Protein AF-A0A1Y1Y204-F1 (afdb_monomer_lite)

InterPro domains:
  IPR001452 SH3 domain [PF14604] (237-287)
  IPR001452 SH3 domain [PS50002] (229-291)
  IPR001452 SH3 domain [SM00326] (232-290)
  IPR013806 Kringle-like fold [SSF57440] (34-78)
  IPR036028 SH3-like domain superfamily [SSF50044] (225-297)
  IPR036943 Fibronectin type II domain superfamily [G3DSA:2.10.10.10] (26-75)

Radius of gyration: 32.67 Å; chains: 1; bounding box: 112×99×68 Å

Foldseek 3Di:
DDDDDDDDDDPPPPPPPPPPPPPPLAFAEDELVQADCWDDDPRKIARFWKCPPPVPFTKGAGPDADLSHRMHGYPLVRQFFWWFDDPNDIATADCWADPPPNMIGRHWMQDPVRFTWGAGPVVRDIGGTDGGDDDPPDDPPDPPDDDDDDDDDDDDDDDDDDDDDDDDDDDDDDDPPPVVVVVVVVVVVVVVVVVVVVVVVVVVVVVPDDDDDDDDPDDPPDPPPDDPPSQFKWFFCDFDDDPDPQADGDDGGWIWGFDDDDPVQKTWIFGPPPPRDTHMDGNVRIDGPDDDPDDDDDDD

Organism: NCBI:txid1314790

Structure (mmCIF, N/CA/C/O backbone):
data_AF-A0A1Y1Y204-F1
#
_entry.id   AF-A0A1Y1Y204-F1
#
loop_
_atom_site.group_PDB
_atom_site.id
_atom_site.type_symbol
_atom_site.label_atom_id
_atom_site.label_alt_id
_atom_site.label_comp_id
_atom_site.label_asym_id
_atom_site.label_entity_id
_atom_site.label_seq_id
_atom_site.pdbx_PDB_ins_code
_atom_site.Cartn_x
_atom_site.Cartn_y
_atom_site.Cartn_z
_atom_site.occupancy
_atom_site.B_iso_or_equiv
_atom_site.auth_seq_id
_atom_site.auth_comp_id
_atom_site.auth_asym_id
_atom_site.auth_atom_id
_atom_site.pdbx_PDB_model_num
ATOM 1 N N . MET A 1 1 ? 77.655 -40.444 -19.218 1.00 42.66 1 MET A N 1
ATOM 2 C CA . MET A 1 1 ? 76.507 -39.505 -19.225 1.00 42.66 1 MET A CA 1
ATOM 3 C C . MET A 1 1 ? 75.701 -39.801 -17.959 1.00 42.66 1 MET A C 1
ATOM 5 O O . MET A 1 1 ? 75.272 -40.932 -17.840 1.00 42.66 1 MET A O 1
ATOM 9 N N . LYS A 1 2 ? 75.697 -39.003 -16.870 1.00 38.78 2 LYS A N 1
ATOM 10 C CA . LYS A 1 2 ? 75.040 -37.677 -16.696 1.00 38.78 2 LYS A CA 1
ATOM 11 C C . LYS A 1 2 ? 73.657 -37.684 -17.385 1.00 38.78 2 LYS A C 1
ATOM 13 O O . LYS A 1 2 ? 73.656 -37.890 -18.586 1.00 38.78 2 LYS A O 1
ATOM 18 N N . LEU A 1 3 ? 72.485 -37.491 -16.768 1.00 36.44 3 LEU A N 1
ATOM 19 C CA . LEU A 1 3 ? 72.068 -36.786 -15.546 1.00 36.44 3 LEU A CA 1
ATOM 20 C C . LEU A 1 3 ? 70.634 -37.218 -15.137 1.00 36.44 3 LEU A C 1
ATOM 22 O O . LEU A 1 3 ? 69.869 -37.697 -15.965 1.00 36.44 3 LEU A O 1
ATOM 26 N N . TYR A 1 4 ? 70.315 -36.981 -13.861 1.00 41.59 4 TYR A N 1
ATOM 27 C CA . TYR A 1 4 ? 69.001 -36.794 -13.220 1.00 41.59 4 TYR A CA 1
ATOM 28 C C . TYR A 1 4 ? 67.850 -36.263 -14.107 1.00 41.59 4 TYR A C 1
ATOM 30 O O . TYR A 1 4 ? 68.083 -35.335 -14.875 1.00 41.59 4 TYR A O 1
ATOM 38 N N . LEU A 1 5 ? 66.599 -36.670 -13.820 1.00 43.38 5 LEU A N 1
ATOM 39 C CA . LEU A 1 5 ? 65.544 -35.723 -13.404 1.00 43.38 5 LEU A CA 1
ATOM 40 C C . LEU A 1 5 ? 64.385 -36.401 -12.633 1.00 43.38 5 LEU A C 1
ATOM 42 O O . LEU A 1 5 ? 63.909 -37.474 -12.988 1.00 43.38 5 LEU A O 1
ATOM 46 N N . HIS A 1 6 ? 63.983 -35.724 -11.557 1.00 38.94 6 HIS A N 1
ATOM 47 C CA . HIS A 1 6 ? 62.876 -35.968 -10.624 1.00 38.94 6 HIS A CA 1
ATOM 48 C C . HIS A 1 6 ? 61.475 -35.704 -11.220 1.00 38.94 6 HIS A C 1
ATOM 50 O O . HIS A 1 6 ? 61.363 -35.029 -12.239 1.00 38.94 6 HIS A O 1
ATOM 56 N N . SER A 1 7 ? 60.445 -36.050 -10.419 1.00 43.41 7 SER A N 1
ATOM 57 C CA . SER A 1 7 ? 59.207 -35.265 -10.150 1.00 43.41 7 SER A CA 1
ATOM 58 C C . SER A 1 7 ? 57.915 -35.951 -10.640 1.00 43.41 7 SER A C 1
ATOM 60 O O . SER A 1 7 ? 57.748 -36.145 -11.835 1.00 43.41 7 SER A O 1
ATOM 62 N N . LEU A 1 8 ? 57.104 -36.546 -9.740 1.00 41.41 8 LEU A N 1
ATOM 63 C CA . LEU A 1 8 ? 55.872 -35.981 -9.118 1.00 41.41 8 LEU A CA 1
ATOM 64 C C . LEU A 1 8 ? 54.811 -35.620 -10.186 1.00 41.41 8 LEU A C 1
ATOM 66 O O . LEU A 1 8 ? 55.127 -34.932 -11.138 1.00 41.41 8 LEU A O 1
ATOM 70 N N . SER A 1 9 ? 53.523 -35.950 -10.128 1.00 47.12 9 SER A N 1
ATOM 71 C CA . SER A 1 9 ? 52.611 -36.290 -9.040 1.00 47.12 9 SER A CA 1
ATOM 72 C C . SER A 1 9 ? 51.255 -36.649 -9.679 1.00 47.12 9 SER A C 1
ATOM 74 O O . SER A 1 9 ? 50.869 -36.041 -10.672 1.00 47.12 9 SER A O 1
ATOM 76 N N . VAL A 1 10 ? 50.549 -37.614 -9.085 1.00 50.97 10 VAL A N 1
ATOM 77 C CA . VAL A 1 10 ? 49.081 -37.741 -8.965 1.00 50.97 10 VAL A CA 1
ATOM 78 C C . VAL A 1 10 ? 48.233 -36.861 -9.905 1.00 50.97 10 VAL A C 1
ATOM 80 O O . VAL A 1 10 ? 47.930 -35.717 -9.580 1.00 50.97 10 VAL A O 1
ATOM 83 N N . THR A 1 11 ? 47.721 -37.419 -11.004 1.00 51.56 11 THR A N 1
ATOM 84 C CA . THR A 1 11 ? 46.526 -36.875 -11.675 1.00 51.56 11 THR A CA 1
ATOM 85 C C . THR A 1 11 ? 45.293 -37.611 -11.166 1.00 51.56 11 THR A C 1
ATOM 87 O O . THR A 1 11 ? 44.713 -38.458 -11.843 1.00 51.56 11 THR A O 1
ATOM 90 N N . ALA A 1 12 ? 44.915 -37.299 -9.926 1.00 49.06 12 ALA A N 1
ATOM 91 C CA . ALA A 1 12 ? 43.558 -37.508 -9.455 1.00 49.06 12 ALA A CA 1
ATOM 92 C C . ALA A 1 12 ? 42.662 -36.546 -10.246 1.00 49.06 12 ALA A C 1
ATOM 94 O O . ALA A 1 12 ? 42.754 -35.329 -10.083 1.00 49.06 12 ALA A O 1
ATOM 95 N N . LEU A 1 13 ? 41.829 -37.087 -11.134 1.00 49.12 13 LEU A N 1
ATOM 96 C CA . LEU A 1 13 ? 40.720 -36.359 -11.743 1.00 49.12 13 LEU A CA 1
ATOM 97 C C . LEU A 1 13 ? 39.711 -36.037 -10.635 1.00 49.12 13 LEU A C 1
ATOM 99 O O . LEU A 1 13 ? 38.767 -36.783 -10.385 1.00 49.12 13 LEU A O 1
ATOM 103 N N . VAL A 1 14 ? 39.955 -34.937 -9.926 1.00 49.91 14 VAL A N 1
ATOM 104 C CA . VAL A 1 14 ? 38.972 -34.316 -9.046 1.00 49.91 14 VAL A CA 1
ATOM 105 C C . VAL A 1 14 ? 37.867 -33.797 -9.959 1.00 49.91 14 VAL A C 1
ATOM 107 O O . VAL A 1 14 ? 38.016 -32.763 -10.608 1.00 49.91 14 VAL A O 1
ATOM 110 N N . LEU A 1 15 ? 36.757 -34.532 -10.035 1.00 48.66 15 LEU A N 1
ATOM 111 C CA . LEU A 1 15 ? 35.480 -33.968 -10.451 1.00 48.66 15 LEU A CA 1
ATOM 112 C C . LEU A 1 15 ? 35.135 -32.895 -9.419 1.00 48.66 15 LEU A C 1
ATOM 114 O O . LEU A 1 15 ? 34.559 -33.183 -8.372 1.00 48.66 15 LEU A O 1
ATOM 118 N N . ILE A 1 16 ? 35.545 -31.656 -9.685 1.00 54.69 16 ILE A N 1
ATOM 119 C CA . ILE A 1 16 ? 35.050 -30.498 -8.954 1.00 54.69 16 ILE A CA 1
ATOM 120 C C . ILE A 1 16 ? 33.592 -30.364 -9.389 1.00 54.69 16 ILE A C 1
ATOM 122 O O . ILE A 1 16 ? 33.277 -29.677 -10.357 1.00 54.69 16 ILE A O 1
ATOM 126 N N . SER A 1 17 ? 32.695 -31.078 -8.708 1.00 51.84 17 SER A N 1
ATOM 127 C CA . SER A 1 17 ? 31.283 -30.736 -8.696 1.00 51.84 17 SER A CA 1
ATOM 128 C C . SER A 1 17 ? 31.216 -29.335 -8.105 1.00 51.84 17 SER A C 1
ATOM 130 O O . SER A 1 17 ? 31.294 -29.159 -6.885 1.00 51.84 17 SER A O 1
ATOM 132 N N . THR A 1 18 ? 31.175 -28.322 -8.965 1.00 54.41 18 THR A N 1
ATOM 133 C CA . THR A 1 18 ? 30.861 -26.968 -8.546 1.00 54.41 18 THR A CA 1
ATOM 134 C C . THR A 1 18 ? 29.476 -27.045 -7.918 1.00 54.41 18 THR A C 1
ATOM 136 O O . THR A 1 18 ? 28.463 -27.179 -8.599 1.00 54.41 18 THR A O 1
ATOM 139 N N . ASN A 1 19 ? 29.436 -27.040 -6.583 1.00 52.94 19 ASN A N 1
ATOM 140 C CA . ASN A 1 19 ? 28.229 -26.761 -5.822 1.00 52.94 19 ASN A CA 1
ATOM 141 C C . ASN A 1 19 ? 27.869 -25.306 -6.122 1.00 52.94 19 ASN A C 1
ATOM 143 O O . ASN A 1 19 ? 28.183 -24.392 -5.364 1.00 52.94 19 ASN A O 1
ATOM 147 N N . ILE A 1 20 ? 27.269 -25.080 -7.287 1.00 61.41 20 ILE A N 1
ATOM 148 C CA . ILE A 1 20 ? 26.542 -23.858 -7.564 1.00 61.41 20 ILE A CA 1
ATOM 149 C C . ILE A 1 20 ? 25.253 -24.023 -6.770 1.00 61.41 20 ILE A C 1
ATOM 151 O O . ILE A 1 20 ? 24.263 -24.552 -7.271 1.00 61.41 20 ILE A O 1
ATOM 155 N N . SER A 1 21 ? 25.293 -23.644 -5.491 1.00 56.47 21 SER A N 1
ATOM 156 C CA . SER A 1 21 ? 24.068 -23.411 -4.739 1.00 56.47 21 SER A CA 1
ATOM 157 C C . SER A 1 21 ? 23.231 -22.449 -5.580 1.00 56.47 21 SER A C 1
ATOM 159 O O . SER A 1 21 ? 23.742 -21.377 -5.924 1.00 56.47 21 SER A O 1
ATOM 161 N N . PRO A 1 22 ? 21.992 -22.801 -5.966 1.00 54.12 22 PRO A N 1
ATOM 162 C CA . PRO A 1 22 ? 21.137 -21.838 -6.628 1.00 54.12 22 PRO A CA 1
ATOM 163 C C . PRO A 1 22 ? 21.015 -20.653 -5.672 1.00 54.12 22 PRO A C 1
ATOM 165 O O . PRO A 1 22 ? 20.607 -20.818 -4.522 1.00 54.12 22 PRO A O 1
ATOM 168 N N . LEU A 1 23 ? 21.441 -19.472 -6.121 1.00 54.12 23 LEU A N 1
ATOM 169 C CA . LEU A 1 23 ? 21.130 -18.224 -5.441 1.00 54.12 23 LEU A CA 1
ATOM 170 C C . LEU A 1 23 ? 19.607 -18.118 -5.467 1.00 54.12 23 LEU A C 1
ATOM 172 O O . LEU A 1 23 ? 19.022 -17.688 -6.459 1.00 54.12 23 LEU A O 1
ATOM 176 N N . ILE A 1 24 ? 18.957 -18.602 -4.409 1.00 53.25 24 ILE A N 1
ATOM 177 C CA . ILE A 1 24 ? 17.543 -18.352 -4.179 1.00 53.25 24 ILE A CA 1
ATOM 178 C C . ILE A 1 24 ? 17.447 -16.833 -4.106 1.00 53.25 24 ILE A C 1
ATOM 180 O O . ILE A 1 24 ? 18.049 -16.216 -3.227 1.00 53.25 24 ILE A O 1
ATOM 184 N N . ALA A 1 25 ? 16.773 -16.229 -5.081 1.00 54.41 25 ALA A N 1
ATOM 185 C CA . ALA A 1 25 ? 16.464 -14.812 -5.057 1.00 54.41 25 ALA A CA 1
ATOM 186 C C . ALA A 1 25 ? 15.536 -14.580 -3.858 1.00 54.41 25 ALA A C 1
ATOM 188 O O . ALA A 1 25 ? 14.342 -14.864 -3.914 1.00 54.41 25 ALA A O 1
ATOM 189 N N . VAL A 1 26 ? 16.119 -14.183 -2.729 1.00 69.25 26 VAL A N 1
ATOM 190 C CA . VAL A 1 26 ? 15.380 -13.824 -1.522 1.00 69.25 26 VAL A CA 1
ATOM 191 C C . VAL A 1 26 ? 15.046 -12.346 -1.643 1.00 69.25 26 VAL A C 1
ATOM 193 O O . VAL A 1 26 ? 15.956 -11.524 -1.742 1.00 69.25 26 VAL A O 1
ATOM 196 N N . ASN A 1 27 ? 13.754 -12.017 -1.635 1.00 79.06 27 ASN A N 1
ATOM 197 C CA . ASN A 1 27 ? 13.308 -10.628 -1.603 1.00 79.06 27 ASN A CA 1
ATOM 198 C C . ASN A 1 27 ? 13.950 -9.875 -0.426 1.00 79.06 27 ASN A C 1
ATOM 200 O O . ASN A 1 27 ? 14.122 -10.451 0.655 1.00 79.06 27 ASN A O 1
ATOM 204 N N . PRO A 1 28 ? 14.298 -8.592 -0.609 1.00 86.44 28 PRO A N 1
ATOM 205 C CA . PRO A 1 28 ? 15.020 -7.831 0.396 1.00 86.44 28 PRO A CA 1
ATOM 206 C C . PRO A 1 28 ? 14.174 -7.621 1.652 1.00 86.44 28 PRO A C 1
ATOM 208 O O . PRO A 1 28 ? 12.952 -7.469 1.587 1.00 86.44 28 PRO A O 1
ATOM 211 N N . THR A 1 29 ? 14.841 -7.550 2.801 1.00 93.88 29 THR A N 1
ATOM 212 C CA . THR A 1 29 ? 14.244 -7.006 4.023 1.00 93.88 29 THR A CA 1
ATOM 213 C C . THR A 1 29 ? 14.384 -5.488 4.001 1.00 93.88 29 THR A C 1
ATOM 215 O O . THR A 1 29 ? 15.496 -4.976 3.891 1.00 93.88 29 THR A O 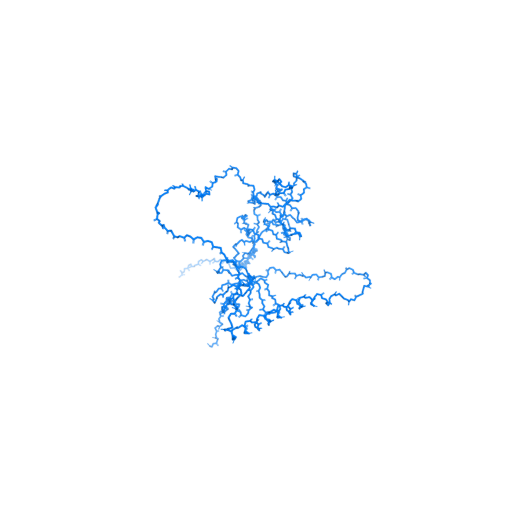1
ATOM 218 N N . VAL A 1 30 ? 13.270 -4.775 4.129 1.00 93.25 30 VAL A N 1
ATOM 219 C CA . VAL A 1 30 ? 13.166 -3.324 3.947 1.00 93.25 30 VAL A CA 1
ATOM 220 C C . VAL A 1 30 ? 12.559 -2.642 5.168 1.00 93.25 30 VAL A C 1
ATOM 222 O O . VAL A 1 30 ? 11.783 -3.238 5.922 1.00 93.25 30 VAL A O 1
ATOM 225 N N . ARG A 1 31 ? 12.887 -1.363 5.361 1.00 96.31 31 ARG A N 1
ATOM 226 C CA . ARG A 1 31 ? 12.205 -0.513 6.344 1.00 96.31 31 ARG A CA 1
ATOM 227 C C . ARG A 1 31 ? 10.849 -0.065 5.819 1.00 96.31 31 ARG A C 1
ATOM 229 O O . ARG A 1 31 ? 10.654 0.075 4.614 1.00 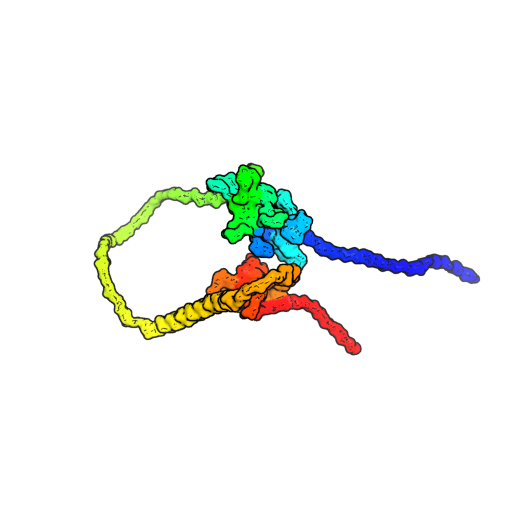96.31 31 ARG A O 1
ATOM 236 N N . PHE A 1 32 ? 9.933 0.282 6.721 1.00 94.19 32 PHE A N 1
ATOM 237 C CA . PHE A 1 32 ? 8.614 0.791 6.341 1.00 94.19 32 PHE A CA 1
ATOM 238 C C . PHE A 1 32 ? 8.687 2.033 5.434 1.00 94.19 32 PHE A C 1
ATOM 240 O O . PHE A 1 32 ? 7.858 2.199 4.547 1.00 94.19 32 PHE A O 1
ATOM 247 N N . SER A 1 33 ? 9.714 2.878 5.583 1.00 92.81 33 SER A N 1
ATOM 248 C CA . SER A 1 33 ? 9.944 4.043 4.712 1.00 92.81 33 SER A CA 1
ATOM 249 C C . SER A 1 33 ? 10.219 3.699 3.241 1.00 92.81 33 SER A C 1
ATOM 251 O O . SER A 1 33 ? 10.205 4.585 2.388 1.00 92.81 33 SER A O 1
ATOM 253 N N . GLU A 1 34 ? 10.533 2.440 2.943 1.00 94.31 34 GLU A N 1
ATOM 254 C CA . GLU A 1 34 ? 10.765 1.926 1.591 1.00 94.31 34 GLU A CA 1
ATOM 255 C C . GLU A 1 34 ? 9.520 1.232 1.020 1.00 94.31 34 GLU A C 1
ATOM 257 O O . GLU A 1 34 ? 9.429 1.024 -0.193 1.00 94.31 34 GLU A O 1
ATOM 262 N N . CYS A 1 35 ? 8.537 0.924 1.868 1.00 93.44 35 CYS A N 1
ATOM 263 C CA . CYS A 1 35 ? 7.233 0.451 1.438 1.00 93.44 35 CYS A CA 1
ATOM 264 C C . CYS A 1 35 ? 6.468 1.560 0.706 1.00 93.44 35 CYS A C 1
ATOM 266 O O . CYS A 1 35 ? 6.597 2.750 0.999 1.00 93.44 35 CYS A O 1
ATOM 268 N N . ALA A 1 36 ? 5.616 1.163 -0.234 1.00 90.75 36 ALA A N 1
ATOM 269 C CA . ALA A 1 36 ? 4.602 2.037 -0.792 1.00 90.75 36 ALA A CA 1
ATOM 270 C C . ALA A 1 36 ? 3.678 2.529 0.333 1.00 90.75 36 ALA A C 1
ATOM 272 O O . ALA A 1 36 ? 3.231 1.749 1.174 1.00 90.75 36 ALA A O 1
ATOM 273 N N . SER A 1 37 ? 3.366 3.827 0.331 1.00 88.62 37 SER A N 1
ATOM 274 C CA . SER A 1 37 ? 2.516 4.454 1.355 1.00 88.62 37 SER A CA 1
ATOM 275 C C . SER A 1 37 ? 1.091 3.889 1.389 1.00 88.62 37 SER A C 1
ATOM 277 O O . SER A 1 37 ? 0.432 3.933 2.428 1.00 88.62 37 SER A O 1
ATOM 279 N N . SER A 1 38 ? 0.625 3.359 0.256 1.00 89.25 38 SER A N 1
ATOM 280 C CA . SER A 1 38 ? -0.599 2.579 0.108 1.00 89.25 38 SER A CA 1
ATOM 281 C C . SER A 1 38 ? -0.476 1.648 -1.100 1.00 89.25 38 SER A C 1
ATOM 283 O O . SER A 1 38 ? 0.081 2.046 -2.126 1.00 89.25 38 SER A O 1
ATOM 285 N N . TYR A 1 39 ? -1.001 0.426 -1.010 1.00 91.12 39 TYR A N 1
ATOM 286 C CA . TYR A 1 39 ? -1.015 -0.531 -2.121 1.00 91.12 39 TYR A CA 1
ATOM 287 C C . TYR A 1 39 ? -2.222 -1.468 -2.066 1.00 91.12 39 TYR A C 1
ATOM 289 O O . TYR A 1 39 ? -2.824 -1.653 -1.015 1.00 91.12 39 TYR A O 1
ATOM 297 N N . LEU A 1 40 ? -2.588 -2.054 -3.208 1.00 86.69 40 LEU A N 1
ATOM 298 C CA . LEU A 1 40 ? -3.690 -3.011 -3.329 1.00 86.69 40 LEU A CA 1
ATOM 299 C C . LEU A 1 40 ? -3.128 -4.428 -3.475 1.00 86.69 40 LEU A C 1
ATOM 301 O O . LEU A 1 40 ? -2.295 -4.663 -4.349 1.00 86.69 40 LEU A O 1
ATOM 305 N N . TYR A 1 41 ? -3.621 -5.371 -2.678 1.00 86.06 41 TYR A N 1
ATOM 306 C CA . TYR A 1 41 ? -3.310 -6.791 -2.814 1.00 86.06 41 TYR A CA 1
ATOM 307 C C . TYR A 1 41 ? -4.573 -7.631 -2.600 1.00 86.06 41 TYR A C 1
ATOM 309 O O . TYR A 1 41 ? -5.302 -7.418 -1.638 1.00 86.06 41 TYR A O 1
ATOM 317 N N . LYS A 1 42 ? -4.880 -8.526 -3.553 1.00 83.38 42 LYS A N 1
ATOM 318 C CA . LYS A 1 42 ? -6.107 -9.352 -3.579 1.00 83.38 42 LYS A CA 1
ATOM 319 C C . LYS A 1 42 ? -7.401 -8.586 -3.234 1.00 83.38 42 LYS A C 1
ATOM 321 O O . LYS A 1 42 ? -8.287 -9.095 -2.559 1.00 83.38 42 LYS A O 1
ATOM 326 N N . GLY A 1 43 ? -7.512 -7.345 -3.713 1.00 81.56 43 GLY A N 1
ATOM 327 C CA . GLY A 1 43 ? -8.697 -6.501 -3.513 1.00 81.56 43 GLY A CA 1
ATOM 328 C C . GLY A 1 43 ? -8.746 -5.735 -2.186 1.00 81.56 43 GLY A C 1
ATOM 329 O O . GLY A 1 43 ? -9.632 -4.900 -2.026 1.00 81.56 43 GLY A O 1
ATOM 330 N N . VAL A 1 44 ? -7.786 -5.938 -1.281 1.00 86.31 44 VAL A N 1
ATOM 331 C CA . VAL A 1 44 ? -7.657 -5.180 -0.030 1.00 86.31 44 VAL A CA 1
ATOM 332 C C . VAL A 1 44 ? -6.562 -4.133 -0.185 1.00 86.31 44 VAL A C 1
ATOM 334 O O . VAL A 1 44 ? -5.475 -4.414 -0.696 1.00 86.31 44 VAL A O 1
ATOM 337 N N . GLN A 1 45 ? -6.859 -2.894 0.205 1.00 90.12 45 GLN A N 1
ATOM 338 C CA . GLN A 1 45 ? -5.871 -1.822 0.201 1.00 90.12 45 GLN A CA 1
ATOM 339 C C . GLN A 1 45 ? -5.179 -1.759 1.562 1.00 90.12 45 GLN A C 1
ATOM 341 O O . GLN A 1 45 ? -5.842 -1.760 2.592 1.00 90.12 45 GLN A O 1
ATOM 346 N N . TYR A 1 46 ? -3.857 -1.669 1.577 1.00 93.94 46 TYR A N 1
ATOM 347 C CA . TYR A 1 46 ? -3.045 -1.662 2.787 1.00 93.94 46 TYR A CA 1
ATOM 348 C C . TYR A 1 46 ? -2.251 -0.366 2.880 1.00 93.94 46 TYR A C 1
ATOM 350 O O . TYR A 1 46 ? -1.706 0.111 1.888 1.00 93.94 46 TYR A O 1
ATOM 358 N N . GLN A 1 47 ? -2.155 0.177 4.088 1.00 94.31 47 GLN A N 1
ATOM 359 C CA . GLN A 1 47 ? -1.231 1.238 4.471 1.00 94.31 47 GLN A CA 1
ATOM 360 C C . GLN A 1 47 ? -0.356 0.717 5.609 1.00 94.31 47 GLN A C 1
ATOM 362 O O . GLN A 1 47 ? -0.627 0.967 6.790 1.00 94.31 47 GLN A O 1
ATOM 367 N N . GLY A 1 48 ? 0.646 -0.077 5.258 1.00 94.06 48 GLY A N 1
ATOM 368 C CA . GLY A 1 48 ? 1.329 -0.899 6.240 1.00 94.06 48 GLY A CA 1
ATOM 369 C C . GLY A 1 48 ? 1.990 -2.115 5.623 1.00 94.06 48 GLY A C 1
ATOM 370 O O . GLY A 1 48 ? 2.173 -2.203 4.409 1.00 94.06 48 GLY A O 1
ATOM 371 N N . CYS A 1 49 ? 2.299 -3.076 6.475 1.00 97.06 49 CYS A N 1
ATOM 372 C CA . CYS A 1 49 ? 2.804 -4.381 6.077 1.00 97.06 49 CYS A CA 1
ATOM 373 C C . CYS A 1 49 ? 1.743 -5.438 6.373 1.00 97.06 49 CYS A C 1
ATOM 375 O O . CYS A 1 49 ? 0.988 -5.299 7.332 1.00 97.06 49 CYS A O 1
ATOM 377 N N . THR A 1 50 ? 1.648 -6.475 5.553 1.00 96.12 50 THR A N 1
ATOM 378 C CA . THR A 1 50 ? 0.664 -7.549 5.729 1.00 96.12 50 THR A CA 1
ATOM 379 C C . THR A 1 50 ? 1.345 -8.905 5.699 1.00 96.12 50 THR A C 1
ATOM 381 O O . THR A 1 50 ? 2.377 -9.067 5.058 1.00 96.12 50 THR A O 1
ATOM 384 N N . GLU A 1 51 ? 0.779 -9.881 6.398 1.00 95.31 51 GLU A N 1
ATOM 385 C CA . GLU A 1 51 ? 1.205 -11.283 6.325 1.00 95.31 51 GLU A CA 1
ATOM 386 C C . GLU A 1 51 ? 0.432 -12.086 5.270 1.00 95.31 51 GLU A C 1
ATOM 388 O O . GLU A 1 51 ? 0.624 -13.300 5.158 1.00 95.31 51 GLU A O 1
ATOM 393 N N . ALA A 1 52 ? -0.438 -11.421 4.497 1.00 91.44 52 ALA A N 1
ATOM 394 C CA . ALA A 1 52 ? -1.275 -12.048 3.480 1.00 91.44 52 ALA A CA 1
ATOM 395 C C . ALA A 1 52 ? -0.436 -12.953 2.568 1.00 91.44 52 ALA A C 1
ATOM 397 O O . ALA A 1 52 ? 0.551 -12.505 1.988 1.00 91.44 52 ALA A O 1
ATOM 398 N N . ASP A 1 53 ? -0.823 -14.227 2.468 1.00 90.62 53 ASP A N 1
ATOM 399 C CA . ASP A 1 53 ? -0.174 -15.237 1.621 1.00 90.62 53 ASP A CA 1
ATOM 400 C C . ASP A 1 53 ? 1.335 -15.445 1.866 1.00 90.62 53 ASP A C 1
ATOM 402 O O . ASP A 1 53 ? 2.030 -15.986 1.007 1.00 90.62 53 ASP A O 1
ATOM 406 N N . ASN A 1 54 ? 1.855 -15.061 3.038 1.00 88.31 54 ASN A N 1
ATOM 407 C CA . ASN A 1 54 ? 3.295 -15.097 3.310 1.00 88.31 54 ASN A CA 1
ATOM 408 C C . ASN A 1 54 ? 3.675 -15.809 4.618 1.00 88.31 54 ASN A C 1
ATOM 410 O O . ASN A 1 54 ? 4.695 -15.497 5.225 1.00 88.31 54 ASN A O 1
ATOM 414 N N . GLN A 1 55 ? 2.871 -16.784 5.060 1.00 86.50 55 GLN A N 1
ATOM 415 C CA . GLN A 1 55 ? 3.208 -17.705 6.164 1.00 86.50 55 GLN A CA 1
ATOM 416 C C . GLN A 1 55 ? 3.683 -16.994 7.450 1.00 86.50 55 GLN A C 1
ATOM 418 O O . GLN A 1 55 ? 4.672 -17.394 8.063 1.00 86.50 55 GLN A O 1
ATOM 423 N N . GLY A 1 56 ? 3.009 -15.907 7.836 1.00 87.81 56 GLY A N 1
ATOM 424 C CA . GLY A 1 56 ? 3.357 -15.142 9.037 1.00 87.81 56 GLY A CA 1
ATOM 425 C C . GLY A 1 56 ? 4.550 -14.195 8.874 1.00 87.81 56 GLY A C 1
ATOM 426 O O . GLY A 1 56 ? 5.065 -13.672 9.857 1.00 87.81 56 GLY A O 1
ATOM 427 N N . LYS A 1 57 ? 5.044 -13.989 7.647 1.00 91.88 57 LYS A N 1
ATOM 428 C CA . LYS A 1 57 ? 6.105 -13.019 7.369 1.00 91.88 57 LYS A CA 1
ATOM 429 C C . LYS A 1 57 ? 5.500 -11.723 6.829 1.00 91.88 57 LYS A C 1
ATOM 431 O O . LYS A 1 57 ? 4.937 -11.725 5.732 1.00 91.88 57 LYS A O 1
ATOM 436 N N . PRO A 1 58 ? 5.640 -10.596 7.536 1.00 95.50 58 PRO A N 1
ATOM 437 C CA . PRO A 1 58 ? 5.108 -9.326 7.073 1.00 95.50 58 PRO A CA 1
ATOM 438 C C . PRO A 1 58 ? 5.876 -8.840 5.845 1.00 95.50 58 PRO A C 1
ATOM 440 O O . PRO A 1 58 ? 7.108 -8.867 5.800 1.00 95.50 58 PRO A O 1
ATOM 443 N N . TRP A 1 59 ? 5.149 -8.363 4.845 1.00 96.44 59 TRP A N 1
ATOM 444 C CA . TRP A 1 59 ? 5.709 -7.836 3.607 1.00 96.44 59 TRP A CA 1
ATOM 445 C C . TRP A 1 59 ? 4.931 -6.610 3.126 1.00 96.44 59 TRP A C 1
ATOM 447 O O . TRP A 1 59 ? 3.848 -6.297 3.625 1.00 96.44 59 TRP A O 1
ATOM 457 N N . CYS A 1 60 ? 5.516 -5.885 2.178 1.00 94.88 60 CYS A N 1
ATOM 458 C CA . CYS A 1 60 ? 4.883 -4.753 1.513 1.00 94.88 60 CYS A CA 1
ATOM 459 C C . CYS A 1 60 ? 5.360 -4.644 0.061 1.00 94.88 60 CYS A C 1
ATOM 461 O O . CYS A 1 60 ? 6.456 -5.099 -0.283 1.00 94.88 60 CYS A O 1
ATOM 463 N N . PHE A 1 61 ? 4.569 -3.993 -0.795 1.00 94.44 61 PHE A N 1
ATOM 464 C CA . PHE A 1 61 ? 5.095 -3.503 -2.070 1.00 94.44 61 PHE A CA 1
ATOM 465 C C . PHE A 1 61 ? 6.039 -2.325 -1.832 1.00 94.44 61 PHE A C 1
ATOM 467 O O . PHE A 1 61 ? 5.801 -1.506 -0.944 1.00 94.44 61 PHE A O 1
ATOM 474 N N . LEU A 1 62 ? 7.097 -2.223 -2.634 1.00 87.62 62 LEU A N 1
ATOM 475 C CA . LEU A 1 62 ? 8.088 -1.155 -2.515 1.00 87.62 62 LEU A CA 1
ATOM 476 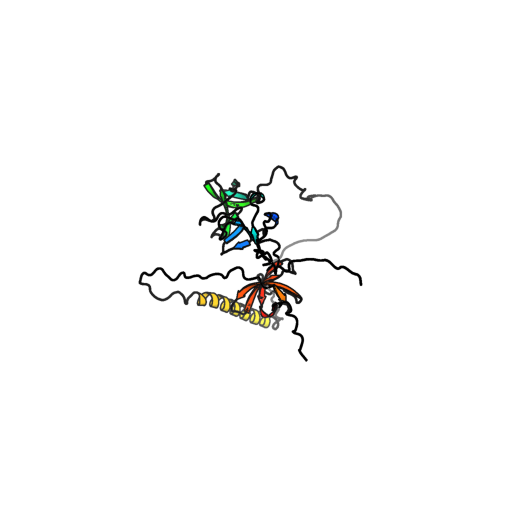C C . LEU A 1 62 ? 7.597 0.119 -3.210 1.00 87.62 62 LEU A C 1
ATOM 478 O O . LEU A 1 62 ? 7.025 0.063 -4.298 1.00 87.62 62 LEU A O 1
ATOM 482 N N . GLN A 1 63 ? 7.880 1.290 -2.630 1.00 86.50 63 GLN A N 1
ATOM 483 C CA . GLN A 1 63 ? 7.570 2.572 -3.283 1.00 86.50 63 GLN A CA 1
ATOM 484 C C . GLN A 1 63 ? 8.365 2.764 -4.586 1.00 86.50 63 GLN A C 1
ATOM 486 O O . GLN A 1 63 ? 7.910 3.422 -5.521 1.00 86.50 63 GLN A O 1
ATOM 491 N N . ARG A 1 64 ? 9.571 2.185 -4.644 1.00 84.88 64 ARG A N 1
ATOM 492 C CA . ARG A 1 64 ? 10.478 2.199 -5.795 1.00 84.88 64 ARG A CA 1
ATOM 493 C C . ARG A 1 64 ? 10.785 0.758 -6.179 1.00 84.88 64 ARG A C 1
ATOM 495 O O . ARG A 1 64 ? 11.786 0.202 -5.742 1.00 84.88 64 ARG A O 1
ATOM 502 N N . ALA A 1 65 ? 9.899 0.165 -6.973 1.00 76.88 65 ALA A N 1
ATOM 503 C CA . ALA A 1 65 ? 10.123 -1.161 -7.532 1.00 76.88 65 ALA A CA 1
ATOM 504 C C . ALA A 1 65 ? 11.290 -1.136 -8.528 1.00 76.88 65 ALA A C 1
ATOM 506 O O . ALA A 1 65 ? 11.393 -0.218 -9.350 1.00 76.88 65 ALA A O 1
ATOM 507 N N . THR A 1 66 ? 12.142 -2.152 -8.461 1.00 73.38 66 THR A N 1
ATOM 508 C CA . THR A 1 66 ? 13.125 -2.469 -9.494 1.00 73.38 66 THR A CA 1
ATOM 509 C C . THR A 1 66 ? 12.585 -3.597 -10.373 1.00 73.38 66 THR A C 1
ATOM 511 O O . THR A 1 66 ? 11.559 -4.208 -10.081 1.00 73.38 66 THR A O 1
ATOM 514 N N . VAL A 1 67 ? 13.290 -3.900 -11.464 1.00 60.75 67 VAL A N 1
ATOM 515 C CA . VAL A 1 67 ? 12.958 -5.054 -12.319 1.00 60.75 67 VAL A CA 1
ATOM 516 C C . VAL A 1 67 ? 13.112 -6.383 -11.563 1.00 60.75 67 VAL A C 1
ATOM 518 O O . VAL A 1 67 ? 12.502 -7.378 -11.942 1.00 60.75 67 VAL A O 1
ATOM 521 N N . GLN A 1 68 ? 13.945 -6.405 -10.521 1.00 68.12 68 GLN A N 1
ATOM 522 C CA . GLN A 1 68 ? 14.250 -7.594 -9.724 1.00 68.12 68 GLN A CA 1
ATOM 523 C C . GLN A 1 68 ? 13.328 -7.708 -8.505 1.00 68.12 68 GLN A C 1
ATOM 525 O O . GLN A 1 68 ? 12.859 -8.802 -8.211 1.00 68.12 68 GLN A O 1
ATOM 530 N N . ASP A 1 69 ? 13.009 -6.581 -7.863 1.00 73.50 69 ASP A N 1
ATOM 531 C CA . ASP A 1 69 ? 12.258 -6.526 -6.612 1.00 73.50 69 ASP A CA 1
ATOM 532 C C . ASP A 1 69 ? 11.154 -5.470 -6.686 1.00 73.50 69 ASP A C 1
ATOM 534 O O . ASP A 1 69 ? 11.408 -4.264 -6.723 1.00 73.50 69 ASP A O 1
ATOM 538 N N . ASN A 1 70 ? 9.901 -5.913 -6.655 1.00 82.50 70 ASN A N 1
ATOM 539 C CA . ASN A 1 70 ? 8.739 -5.035 -6.515 1.00 82.50 70 ASN A CA 1
ATOM 540 C C . ASN A 1 70 ? 8.090 -5.115 -5.121 1.00 82.50 70 ASN A C 1
ATOM 542 O O . ASN A 1 70 ? 7.260 -4.267 -4.792 1.00 82.50 70 ASN A O 1
ATOM 546 N N . TRP A 1 71 ? 8.506 -6.067 -4.282 1.00 92.88 71 TRP A N 1
ATOM 547 C CA . TRP A 1 71 ? 8.079 -6.235 -2.891 1.00 92.88 71 TRP A CA 1
ATOM 548 C C . TRP A 1 71 ? 9.250 -6.689 -2.002 1.00 92.88 71 TRP A C 1
ATOM 550 O O . TRP A 1 71 ? 10.269 -7.171 -2.504 1.00 92.88 71 TRP A O 1
ATOM 560 N N . GLY A 1 72 ? 9.104 -6.532 -0.684 1.00 89.25 72 GLY A N 1
ATOM 561 C CA . GLY A 1 72 ? 10.110 -6.940 0.302 1.00 89.25 72 GLY A CA 1
ATOM 562 C C . GLY A 1 72 ? 9.517 -7.316 1.659 1.00 89.25 72 GLY A C 1
ATOM 563 O O . GLY A 1 72 ? 8.365 -6.987 1.959 1.00 89.25 72 GLY A O 1
ATOM 564 N N . TYR A 1 73 ? 10.310 -8.002 2.486 1.00 95.50 73 TYR A N 1
ATOM 565 C CA . TYR A 1 73 ? 9.963 -8.308 3.875 1.00 95.50 73 TYR A CA 1
ATOM 566 C C . TYR A 1 73 ? 10.068 -7.051 4.725 1.00 95.50 73 TYR A C 1
ATOM 568 O O . TYR A 1 73 ? 11.077 -6.354 4.705 1.00 95.50 73 TYR A O 1
ATOM 576 N N . CYS A 1 74 ? 9.034 -6.762 5.494 1.00 94.69 74 CYS A N 1
ATOM 577 C CA . CYS A 1 74 ? 8.935 -5.514 6.225 1.00 94.69 74 CYS A CA 1
ATOM 578 C C . CYS A 1 74 ? 9.503 -5.636 7.642 1.00 94.69 74 CYS A C 1
ATOM 580 O O . CYS A 1 74 ? 9.108 -6.516 8.404 1.00 94.69 74 CYS A O 1
ATOM 582 N N . GLN A 1 75 ? 10.388 -4.710 8.019 1.00 96.19 75 GLN A N 1
ATOM 583 C CA . GLN A 1 75 ? 10.810 -4.502 9.408 1.00 96.19 75 GLN A CA 1
ATOM 584 C C . GLN A 1 75 ? 9.680 -3.826 10.193 1.00 96.19 75 GLN A C 1
ATOM 586 O O . GLN A 1 75 ? 9.509 -2.605 10.139 1.00 96.19 75 GLN A O 1
ATOM 591 N N . THR A 1 76 ? 8.863 -4.616 10.887 1.00 94.19 76 THR A N 1
ATOM 592 C CA . THR A 1 76 ? 7.622 -4.142 11.523 1.00 94.19 76 THR A CA 1
ATOM 593 C C . THR A 1 76 ? 7.838 -3.184 12.688 1.00 94.19 76 THR A C 1
ATOM 595 O O . THR A 1 76 ? 6.965 -2.376 12.980 1.00 94.19 76 THR A O 1
ATOM 598 N N . ASP A 1 77 ? 9.006 -3.224 13.322 1.00 93.06 77 ASP A N 1
ATOM 599 C CA . ASP A 1 77 ? 9.446 -2.265 14.341 1.00 93.06 77 ASP A CA 1
ATOM 600 C C . ASP A 1 77 ? 9.622 -0.842 13.784 1.00 93.06 77 ASP A C 1
ATOM 602 O O . ASP A 1 77 ? 9.563 0.133 14.530 1.00 93.06 77 ASP A O 1
ATOM 606 N N . THR A 1 78 ? 9.784 -0.707 12.464 1.00 94.25 78 THR A N 1
ATOM 607 C CA . THR A 1 78 ? 9.879 0.593 11.783 1.00 94.25 78 THR A CA 1
ATOM 608 C C . THR A 1 78 ? 8.529 1.136 11.305 1.00 94.25 78 THR A C 1
ATOM 610 O O . THR A 1 78 ? 8.466 2.256 10.792 1.00 94.25 78 THR A O 1
ATOM 613 N N . VAL A 1 79 ? 7.442 0.370 11.462 1.00 94.25 79 VAL A N 1
ATOM 614 C CA . VAL A 1 79 ? 6.091 0.813 11.098 1.00 94.25 79 VAL A CA 1
ATOM 615 C C . VAL A 1 79 ? 5.600 1.809 12.156 1.00 94.25 79 VAL A C 1
ATOM 617 O O . VAL A 1 79 ? 5.517 1.463 13.335 1.00 94.25 79 VAL A O 1
ATOM 620 N N . PRO A 1 80 ? 5.260 3.054 11.779 1.00 92.44 80 PRO A N 1
ATOM 621 C CA . PRO A 1 80 ? 4.815 4.051 12.736 1.00 92.44 80 PRO A CA 1
ATOM 622 C C . PRO A 1 80 ? 3.466 3.647 13.327 1.00 92.44 80 PRO A C 1
ATOM 624 O O . PRO A 1 80 ? 2.539 3.291 12.593 1.00 92.44 80 PRO A O 1
ATOM 627 N N . LEU A 1 81 ? 3.337 3.779 14.650 1.00 93.50 81 LEU A N 1
ATOM 628 C CA . LEU A 1 81 ? 2.086 3.492 15.343 1.00 93.50 81 LEU A CA 1
ATOM 629 C C . LEU A 1 81 ? 0.962 4.358 14.765 1.00 93.50 81 LEU A C 1
ATOM 631 O O . LEU A 1 81 ? 1.073 5.587 14.680 1.00 93.50 81 LEU A O 1
ATOM 635 N N . ARG A 1 82 ? -0.118 3.706 14.345 1.00 95.50 82 ARG A N 1
ATOM 636 C CA . ARG A 1 82 ? -1.275 4.377 13.761 1.00 95.50 82 ARG A CA 1
ATOM 637 C C . ARG A 1 82 ? -2.215 4.872 14.854 1.00 95.50 82 ARG A C 1
ATOM 639 O O . ARG A 1 82 ? -2.252 4.346 15.964 1.00 95.50 82 ARG A O 1
ATOM 646 N N . VAL A 1 83 ? -2.966 5.910 14.521 1.00 96.31 83 VAL A N 1
ATOM 647 C CA . VAL A 1 83 ? -4.075 6.410 15.335 1.00 96.31 83 VAL A CA 1
ATOM 648 C C . VAL A 1 83 ? -5.348 6.364 14.512 1.00 96.31 83 VAL A C 1
ATOM 650 O O . VAL A 1 83 ? -5.329 6.634 13.307 1.00 96.31 83 VAL A O 1
ATOM 653 N N . GLY A 1 84 ? -6.447 6.029 15.172 1.00 95.25 84 GLY A N 1
ATOM 654 C CA . GLY A 1 84 ? -7.777 6.060 14.591 1.00 95.25 84 GLY A CA 1
ATOM 655 C C . GLY A 1 84 ? -8.713 7.008 15.324 1.00 95.25 84 GLY A C 1
ATOM 656 O O . GLY A 1 84 ? -8.386 7.542 16.385 1.00 95.25 84 GLY A O 1
ATOM 657 N N . SER A 1 85 ? -9.886 7.222 14.740 1.00 96.00 85 SER A N 1
ATOM 658 C CA . SER A 1 85 ? -11.003 7.911 15.372 1.00 96.00 85 SER A CA 1
ATOM 659 C C . SER A 1 85 ? -12.072 6.908 15.787 1.00 96.00 85 SER A C 1
ATOM 661 O O . SER A 1 85 ? -12.490 6.071 14.987 1.00 96.00 85 SER A O 1
ATOM 663 N N . TYR A 1 86 ? -12.526 7.020 17.033 1.00 95.75 86 TYR A N 1
ATOM 664 C CA . TYR A 1 86 ? -13.669 6.292 17.569 1.00 95.75 86 TYR A CA 1
ATOM 665 C C . TYR A 1 86 ? -14.588 7.286 18.279 1.00 95.75 86 TYR A C 1
ATOM 667 O O . TYR A 1 86 ? -14.163 7.958 19.216 1.00 95.75 86 TYR A O 1
ATOM 675 N N . ASN A 1 87 ? -15.826 7.443 17.799 1.00 94.62 87 ASN A N 1
ATOM 676 C CA . ASN A 1 87 ? -16.793 8.425 18.316 1.00 94.62 87 ASN A CA 1
ATOM 677 C C . ASN A 1 87 ? -16.225 9.858 18.442 1.00 94.62 87 ASN A C 1
ATOM 679 O O . ASN A 1 87 ? -16.494 10.569 19.408 1.00 94.62 87 ASN A O 1
ATOM 683 N N . GLY A 1 88 ? -15.399 10.275 17.475 1.00 91.31 88 GLY A N 1
ATOM 684 C CA . GLY A 1 88 ? -14.759 11.595 17.460 1.00 91.31 88 GLY A CA 1
ATOM 685 C C . GLY A 1 88 ? -13.526 11.732 18.363 1.00 91.31 88 GLY A C 1
ATOM 686 O O . GLY A 1 88 ? -12.867 12.767 18.325 1.00 91.31 88 GLY A O 1
ATOM 687 N N . GLN A 1 89 ? -13.164 10.701 19.131 1.00 94.38 89 GLN A N 1
ATOM 688 C CA . GLN A 1 89 ? -11.957 10.681 19.959 1.00 94.38 89 GLN A CA 1
ATOM 689 C C . GLN A 1 89 ? -10.807 9.964 19.247 1.00 94.38 89 GLN A C 1
ATOM 691 O O . GLN A 1 89 ? -11.019 8.977 18.543 1.00 94.38 89 GLN A O 1
ATOM 696 N N . GLN A 1 90 ? -9.581 10.457 19.433 1.00 95.81 90 GLN A N 1
ATOM 697 C CA . GLN A 1 90 ? -8.381 9.812 18.907 1.00 95.81 90 GLN A CA 1
ATOM 698 C C . GLN A 1 90 ? -7.980 8.647 19.813 1.00 95.81 90 GLN A C 1
ATOM 700 O O . GLN A 1 90 ? -7.819 8.817 21.022 1.00 95.81 90 GLN A O 1
ATOM 705 N N . VAL A 1 91 ? -7.790 7.473 19.222 1.00 96.19 91 VAL A N 1
ATOM 706 C CA . VAL A 1 91 ? -7.364 6.264 19.927 1.00 96.19 91 VAL A CA 1
ATOM 707 C C . VAL A 1 91 ? -6.179 5.633 19.210 1.00 96.19 91 VAL A C 1
ATOM 709 O O . VAL A 1 91 ? -6.068 5.692 17.986 1.00 96.19 91 VAL A O 1
ATOM 712 N N . ASP A 1 92 ? -5.261 5.060 19.986 1.00 96.75 92 ASP A N 1
ATOM 713 C CA . ASP A 1 92 ? -4.109 4.354 19.425 1.00 96.75 92 ASP A CA 1
ATOM 714 C C . ASP A 1 92 ? -4.591 3.042 18.795 1.00 96.75 92 ASP A C 1
ATOM 716 O O . ASP A 1 92 ? -5.351 2.302 19.427 1.00 96.75 92 ASP A O 1
ATOM 720 N N . CYS A 1 93 ? -4.134 2.758 17.578 1.00 96.81 93 CYS A N 1
ATOM 721 C CA . CYS A 1 93 ? -4.240 1.424 17.002 1.00 96.81 93 CYS A CA 1
ATOM 722 C C . CYS A 1 93 ? -3.328 0.461 17.766 1.00 96.81 93 CYS A C 1
ATOM 724 O O . CYS A 1 93 ? -2.289 0.867 18.298 1.00 96.81 93 CYS A O 1
ATOM 726 N N . ASP A 1 94 ? -3.671 -0.819 17.750 1.00 96.44 94 ASP A N 1
ATOM 727 C CA . ASP A 1 94 ? -2.735 -1.865 18.131 1.00 96.44 94 ASP A CA 1
ATOM 728 C C . ASP A 1 94 ? -1.626 -1.982 17.072 1.00 96.44 94 ASP A C 1
ATOM 730 O O . ASP A 1 94 ? -1.778 -1.553 15.924 1.00 96.44 94 ASP A O 1
ATOM 734 N N . VAL A 1 95 ? -0.479 -2.551 17.461 1.00 94.81 95 VAL A N 1
ATOM 735 C CA . VAL A 1 95 ? 0.659 -2.750 16.541 1.00 94.81 95 VAL A CA 1
ATOM 736 C C . VAL A 1 95 ? 0.260 -3.649 15.368 1.00 94.81 95 VAL A C 1
ATOM 738 O O . VAL A 1 95 ? 0.687 -3.419 14.237 1.00 94.81 95 VAL A O 1
ATOM 741 N N . THR A 1 96 ? -0.578 -4.647 15.646 1.00 96.44 96 THR A N 1
ATOM 742 C CA . THR A 1 96 ? -1.144 -5.573 14.669 1.00 96.44 96 THR A CA 1
ATOM 743 C C . THR A 1 96 ? -2.663 -5.517 14.696 1.00 96.44 96 THR A C 1
ATOM 745 O O . THR A 1 96 ? -3.285 -5.296 15.731 1.00 96.44 96 THR A O 1
ATOM 748 N N . SER A 1 97 ? -3.278 -5.714 13.537 1.00 95.12 97 SER A N 1
ATOM 749 C CA . SER A 1 97 ? -4.725 -5.833 13.378 1.00 95.12 97 SER A CA 1
ATOM 750 C C . SER A 1 97 ? -5.046 -7.033 12.497 1.00 95.12 97 SER A C 1
ATOM 752 O O . SER A 1 97 ? -4.390 -7.230 11.477 1.00 95.12 97 SER A O 1
ATOM 754 N N . ASP A 1 98 ? -6.053 -7.819 12.873 1.00 93.44 98 ASP A N 1
ATOM 755 C CA . ASP A 1 98 ? -6.599 -8.869 12.011 1.00 93.44 98 ASP A CA 1
ATOM 756 C C . ASP A 1 98 ? -7.541 -8.235 10.979 1.00 93.44 98 ASP A C 1
ATOM 758 O O . ASP A 1 98 ? -8.479 -7.518 11.338 1.00 93.44 98 ASP A O 1
ATOM 762 N N . ALA A 1 99 ? -7.298 -8.506 9.696 1.00 86.69 99 ALA A N 1
ATOM 763 C CA . ALA A 1 99 ? -8.142 -8.060 8.589 1.00 86.69 99 ALA A CA 1
ATOM 764 C C . ALA A 1 99 ? -9.493 -8.810 8.479 1.00 86.69 99 ALA A C 1
ATOM 766 O O . ALA A 1 99 ? -10.211 -8.645 7.492 1.00 86.69 99 ALA A O 1
ATOM 767 N N . GLY A 1 100 ? -9.854 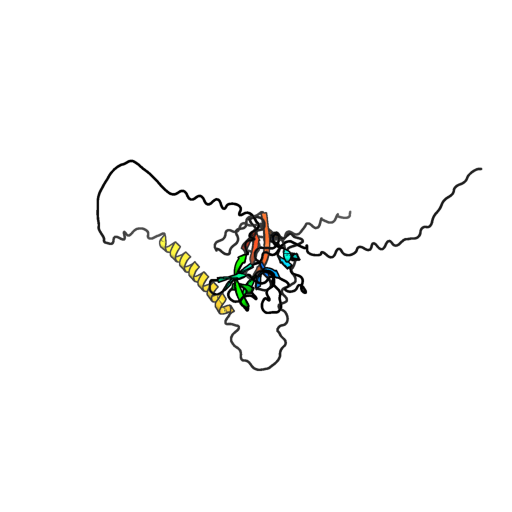-9.624 9.477 1.00 82.38 100 GLY A N 1
ATOM 768 C CA . GLY A 1 100 ? -11.126 -10.347 9.587 1.00 82.38 100 GLY A CA 1
ATOM 769 C C . GLY A 1 100 ? -11.086 -11.779 9.050 1.00 82.38 100 GLY A C 1
ATOM 770 O O . GLY A 1 100 ? -12.125 -12.429 8.957 1.00 82.38 100 GLY A O 1
ATOM 771 N N . ASN A 1 101 ? -9.907 -12.275 8.682 1.00 81.81 101 ASN A N 1
ATOM 772 C CA . ASN A 1 101 ? -9.701 -13.611 8.116 1.00 81.81 101 ASN A CA 1
ATOM 773 C C . ASN A 1 101 ? -8.444 -14.305 8.677 1.00 81.81 101 ASN A C 1
ATOM 775 O O . ASN A 1 101 ? -7.935 -15.237 8.056 1.00 81.81 101 ASN A O 1
ATOM 779 N N . GLY A 1 102 ? -7.917 -13.832 9.811 1.00 86.00 102 GLY A N 1
ATOM 780 C CA . GLY A 1 102 ? -6.658 -14.300 10.390 1.00 86.00 102 GLY A CA 1
ATOM 781 C C . GLY A 1 102 ? -5.413 -13.684 9.747 1.00 86.00 102 GLY A C 1
ATOM 782 O O . GLY A 1 102 ? -4.299 -14.018 10.144 1.00 86.00 102 GLY A O 1
ATOM 783 N N . THR A 1 103 ? -5.563 -12.790 8.762 1.00 88.69 103 THR A N 1
ATOM 784 C CA . THR A 1 103 ? -4.430 -12.073 8.163 1.00 88.69 103 THR A CA 1
ATOM 785 C C . THR A 1 103 ? -4.028 -10.912 9.055 1.00 88.69 103 THR A C 1
ATOM 787 O O . THR A 1 103 ? -4.787 -9.953 9.212 1.00 88.69 103 THR A O 1
ATOM 790 N N . LEU A 1 104 ? -2.803 -10.955 9.574 1.00 95.81 104 LEU A N 1
ATOM 791 C CA . LEU A 1 104 ? -2.258 -9.850 10.348 1.00 95.81 104 LEU A CA 1
ATOM 792 C C . LEU A 1 104 ? -1.785 -8.706 9.446 1.00 95.81 104 LEU A C 1
ATOM 794 O O . LEU A 1 104 ? -1.182 -8.893 8.380 1.00 95.81 104 LEU A O 1
ATOM 798 N N . VAL A 1 105 ? -2.069 -7.493 9.908 1.00 96.69 105 VAL A N 1
ATOM 799 C CA . VAL A 1 105 ? -1.693 -6.230 9.281 1.00 96.69 105 VAL A CA 1
ATOM 800 C C . VAL A 1 105 ? -0.998 -5.348 10.308 1.00 96.69 105 VAL A C 1
ATOM 802 O O . VAL A 1 105 ? -1.516 -5.108 11.394 1.00 96.69 105 VAL A O 1
ATOM 805 N N . TYR A 1 106 ? 0.158 -4.820 9.930 1.00 97.00 106 TYR A N 1
ATOM 806 C CA . TYR A 1 106 ? 0.941 -3.837 10.665 1.00 97.00 106 TYR A CA 1
ATOM 807 C C . TYR A 1 106 ? 0.678 -2.469 10.044 1.00 97.00 106 TYR A C 1
ATOM 809 O O . TYR A 1 106 ? 1.287 -2.116 9.033 1.00 97.00 106 TYR A O 1
ATOM 817 N N . GLY A 1 107 ? -0.272 -1.721 10.601 1.00 95.38 107 GLY A N 1
ATOM 818 C CA . GLY A 1 107 ? -0.744 -0.456 10.039 1.00 95.38 107 GLY A CA 1
ATOM 819 C C . GLY A 1 107 ? -2.259 -0.449 9.854 1.00 95.38 107 GLY A C 1
ATOM 820 O O . GLY A 1 107 ? -2.989 -0.866 10.746 1.00 95.38 107 GLY A O 1
ATOM 821 N N . CYS A 1 108 ? -2.733 0.050 8.711 1.00 96.75 108 CYS A N 1
ATOM 822 C CA . CYS A 1 108 ? -4.164 0.112 8.399 1.00 96.75 108 CYS A CA 1
ATOM 823 C C . CYS A 1 108 ? -4.499 -0.700 7.149 1.00 96.75 108 CYS A C 1
ATOM 825 O O . CYS A 1 108 ? -3.694 -0.775 6.219 1.00 96.75 108 CYS A O 1
ATOM 827 N N . PHE A 1 109 ? -5.711 -1.241 7.087 1.00 96.56 109 PHE A N 1
ATOM 828 C CA . PHE A 1 109 ? -6.244 -1.940 5.918 1.00 96.56 109 PHE A CA 1
ATOM 829 C C . PHE A 1 109 ? -7.622 -1.396 5.551 1.00 96.56 109 PHE A C 1
ATOM 831 O O . PHE A 1 109 ? -8.326 -0.856 6.399 1.00 96.56 109 PHE A O 1
ATOM 838 N N . ALA A 1 110 ? -7.992 -1.499 4.280 1.00 95.06 110 ALA A N 1
ATOM 839 C CA . ALA A 1 110 ? -9.289 -1.059 3.806 1.00 95.06 110 ALA A CA 1
ATOM 840 C C . ALA A 1 110 ? -10.371 -2.090 4.133 1.00 95.06 110 ALA A C 1
ATOM 842 O O . ALA A 1 110 ? -10.239 -3.268 3.799 1.00 95.06 110 ALA A O 1
ATOM 843 N N . THR A 1 111 ? -11.456 -1.626 4.739 1.00 91.94 111 THR A N 1
ATOM 844 C CA . THR A 1 111 ? -12.680 -2.396 4.960 1.00 91.94 111 THR A CA 1
ATOM 845 C C . THR A 1 111 ? -13.608 -2.340 3.744 1.00 91.94 111 THR A C 1
ATOM 847 O O . THR A 1 111 ? -13.345 -1.656 2.751 1.00 91.94 111 THR A O 1
ATOM 850 N N . SER A 1 112 ? -14.717 -3.081 3.795 1.00 86.94 112 SER A N 1
ATOM 851 C CA . SER A 1 112 ? -15.714 -3.160 2.714 1.00 86.94 112 SER A CA 1
ATOM 852 C C . SER A 1 112 ? -16.331 -1.804 2.340 1.00 86.94 112 SER A C 1
ATOM 854 O O . SER A 1 112 ? -16.703 -1.588 1.187 1.00 86.94 112 SER A O 1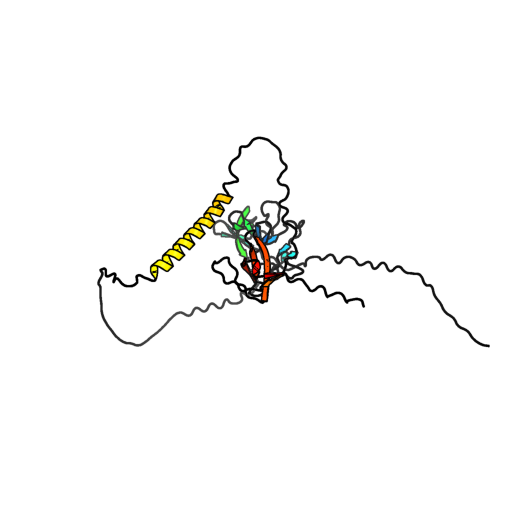
ATOM 856 N N . ASP A 1 113 ? -16.387 -0.868 3.287 1.00 87.81 113 ASP A N 1
ATOM 857 C CA . ASP A 1 113 ? -16.817 0.521 3.091 1.00 87.81 113 ASP A CA 1
ATOM 858 C C . ASP A 1 113 ? -15.723 1.430 2.493 1.00 87.81 113 ASP A C 1
ATOM 860 O O . ASP A 1 113 ? -15.933 2.631 2.327 1.00 87.81 113 ASP A O 1
ATOM 864 N N . LYS A 1 114 ? -14.571 0.853 2.120 1.00 81.56 114 LYS A N 1
ATOM 865 C CA . LYS A 1 114 ? -13.386 1.525 1.563 1.00 81.56 114 LYS A CA 1
ATOM 866 C C . LYS A 1 114 ? -12.717 2.513 2.519 1.00 81.56 114 LYS A C 1
ATOM 868 O O . LYS A 1 114 ? -11.909 3.330 2.073 1.00 81.56 114 LYS A O 1
ATOM 873 N N . THR A 1 115 ? -13.022 2.457 3.813 1.00 90.62 115 THR A N 1
ATOM 874 C CA . THR A 1 115 ? -12.288 3.225 4.819 1.00 90.62 115 THR A CA 1
ATOM 875 C C . THR A 1 115 ? -11.068 2.440 5.284 1.00 90.62 115 THR A C 1
ATOM 877 O O . THR A 1 115 ? -11.071 1.215 5.278 1.00 90.62 115 THR A O 1
ATOM 880 N N . PHE A 1 116 ? -9.987 3.137 5.639 1.00 95.38 116 PHE A N 1
ATOM 881 C CA . PHE A 1 116 ? -8.837 2.485 6.258 1.00 95.38 116 PHE A CA 1
ATOM 882 C C . PHE A 1 116 ? -9.089 2.341 7.744 1.00 95.38 116 PHE A C 1
ATOM 884 O O . PHE A 1 116 ? -9.398 3.326 8.416 1.00 95.38 116 PHE A O 1
ATOM 891 N N . SER A 1 117 ? -8.902 1.141 8.264 1.00 96.81 117 SER A N 1
ATOM 892 C CA . SER A 1 117 ? -9.126 0.847 9.664 1.00 96.81 117 SER A CA 1
ATOM 893 C C . SER A 1 117 ? -7.998 0.020 10.267 1.00 96.81 117 SER A C 1
ATOM 895 O O . SER A 1 117 ? -7.205 -0.612 9.568 1.00 96.81 117 SER A O 1
ATOM 897 N N . CYS A 1 118 ? -7.930 0.067 11.589 1.00 97.12 118 CYS A N 1
ATOM 898 C CA . CYS A 1 118 ? -7.070 -0.748 12.435 1.00 97.12 118 CYS A CA 1
ATOM 899 C C . CYS A 1 118 ? -7.897 -1.205 13.643 1.00 97.12 118 CYS A C 1
ATOM 901 O O . CYS A 1 118 ? -8.908 -0.587 13.982 1.00 97.12 118 CYS A O 1
ATOM 903 N N . PHE A 1 119 ? -7.477 -2.269 14.311 1.00 97.19 119 PHE A N 1
ATOM 904 C CA . PHE A 1 119 ? -8.054 -2.669 15.586 1.00 97.19 119 PHE A CA 1
ATOM 905 C C . PHE A 1 119 ? -7.407 -1.878 16.729 1.00 97.19 119 PHE A C 1
ATOM 907 O O . PHE A 1 119 ? -6.220 -1.554 16.680 1.00 97.19 119 PHE A O 1
ATOM 914 N N . SER A 1 120 ? -8.191 -1.552 17.755 1.00 96.69 120 SER A N 1
ATOM 915 C CA . SER A 1 120 ? -7.693 -0.950 18.990 1.00 96.69 120 SER A CA 1
ATOM 916 C C . SER A 1 120 ? -8.244 -1.702 20.191 1.00 96.69 120 SER A C 1
ATOM 918 O O . SER A 1 120 ? -9.442 -1.633 20.480 1.00 96.69 120 SER A O 1
ATOM 920 N N . SER A 1 121 ? -7.362 -2.347 20.954 1.00 96.62 121 SER A N 1
ATOM 921 C CA . SER A 1 121 ? -7.727 -3.029 22.199 1.00 96.62 121 SER A CA 1
ATOM 922 C C . SER A 1 121 ? -8.268 -2.067 23.264 1.00 96.62 121 SER A C 1
ATOM 924 O O . SER A 1 121 ? -9.005 -2.484 24.153 1.00 96.62 121 SER A O 1
ATOM 926 N N . LYS A 1 122 ? -7.967 -0.760 23.170 1.00 96.00 122 LYS A N 1
ATOM 927 C CA . LYS A 1 122 ? -8.463 0.259 24.118 1.00 96.00 122 LYS A CA 1
ATOM 928 C C . LYS A 1 122 ? -9.977 0.450 24.054 1.00 96.00 122 LYS A C 1
ATOM 930 O O . LYS A 1 122 ? -10.591 0.765 25.068 1.00 96.00 122 LYS A O 1
ATOM 935 N N . VAL A 1 123 ? -10.554 0.301 22.864 1.00 96.38 123 VAL A N 1
ATOM 936 C CA . VAL A 1 123 ? -12.003 0.410 22.627 1.00 96.38 123 VAL A CA 1
ATOM 937 C C . VAL A 1 123 ? -12.619 -0.912 22.171 1.00 96.38 123 VAL A C 1
ATOM 939 O O . VAL A 1 123 ? -13.823 -0.971 21.944 1.00 96.38 123 VAL A O 1
ATOM 942 N N . ASN A 1 124 ? -11.801 -1.964 22.064 1.00 96.06 124 ASN A N 1
ATOM 943 C CA . ASN A 1 124 ? -12.169 -3.299 21.600 1.00 96.06 124 ASN A CA 1
ATOM 944 C C . ASN A 1 124 ? -12.973 -3.269 20.287 1.00 96.06 124 ASN A C 1
ATOM 946 O O . ASN A 1 124 ? -14.003 -3.929 20.148 1.00 96.06 124 ASN A O 1
ATOM 950 N N . ALA A 1 125 ? -12.535 -2.436 19.346 1.00 95.31 125 ALA A N 1
ATOM 951 C CA . ALA A 1 125 ? -13.249 -2.182 18.105 1.00 95.31 125 ALA A CA 1
ATOM 952 C C . ALA A 1 125 ? -12.288 -1.826 16.973 1.00 95.31 125 ALA A C 1
ATOM 954 O O . ALA A 1 125 ? -11.144 -1.415 17.195 1.00 95.31 125 ALA A O 1
ATOM 955 N N . LEU A 1 126 ? -12.795 -1.956 15.748 1.00 95.50 126 LEU A N 1
ATOM 956 C CA . LEU A 1 126 ? -12.153 -1.398 14.572 1.00 95.50 126 LEU A CA 1
ATOM 957 C C . LEU A 1 126 ? -12.386 0.116 14.541 1.00 95.50 126 LEU A C 1
ATOM 959 O O . LEU A 1 126 ? -13.503 0.587 14.761 1.00 95.50 126 LEU A O 1
ATOM 963 N N . VAL A 1 127 ? -11.331 0.877 14.279 1.00 96.31 127 VAL A N 1
ATOM 964 C CA . VAL A 1 127 ? -11.355 2.341 14.290 1.00 96.31 127 VAL A CA 1
ATOM 965 C C . VAL A 1 127 ? -10.845 2.873 12.962 1.00 96.31 127 VAL A C 1
ATOM 967 O O . VAL A 1 127 ? -9.932 2.303 12.364 1.00 96.31 127 VAL A O 1
ATOM 970 N N . THR A 1 128 ? -11.427 3.970 12.480 1.00 96.75 128 THR A N 1
ATOM 971 C CA . THR A 1 128 ? -11.026 4.564 11.200 1.00 96.75 128 THR A CA 1
ATOM 972 C C . THR A 1 128 ? -9.689 5.265 11.366 1.00 96.75 128 THR A C 1
ATOM 974 O O . THR A 1 128 ? -9.583 6.210 12.144 1.00 96.75 128 THR A O 1
ATOM 977 N N . CYS A 1 129 ? -8.670 4.825 10.639 1.00 96.12 129 CYS A N 1
ATOM 978 C CA . CYS A 1 129 ? -7.338 5.404 10.687 1.00 96.12 129 CYS A CA 1
ATOM 979 C C . CYS A 1 129 ? -7.345 6.868 10.241 1.00 96.12 129 CYS A C 1
ATOM 981 O O . CYS A 1 129 ? -7.833 7.201 9.162 1.00 96.12 129 CYS A O 1
ATOM 983 N N . THR A 1 130 ? -6.747 7.736 11.053 1.00 94.56 130 THR A N 1
ATOM 984 C CA . THR A 1 130 ? -6.668 9.183 10.802 1.00 94.56 130 THR A CA 1
ATOM 985 C C . THR A 1 130 ? -5.236 9.694 10.667 1.00 94.56 130 THR A C 1
ATOM 987 O O . THR A 1 130 ? -5.033 10.804 10.180 1.00 94.56 130 THR A O 1
ATOM 990 N N . GLY A 1 131 ? -4.228 8.902 11.048 1.00 91.00 131 GLY A N 1
ATOM 991 C CA . GLY A 1 131 ? -2.825 9.280 10.892 1.00 91.00 131 GLY A CA 1
ATOM 992 C C . GLY A 1 131 ? -1.854 8.401 11.675 1.00 91.00 131 GLY A C 1
ATOM 993 O O . GLY A 1 131 ? -2.123 7.234 11.961 1.00 91.00 131 GLY A O 1
ATOM 994 N N . THR A 1 132 ? -0.709 8.977 12.031 1.00 91.50 132 THR A N 1
ATOM 995 C CA . THR A 1 132 ? 0.321 8.354 12.875 1.00 91.50 132 THR A CA 1
ATOM 996 C C . THR A 1 132 ? 0.420 9.071 14.212 1.00 91.50 132 THR A C 1
ATOM 998 O O . THR A 1 132 ? 0.263 10.292 14.274 1.00 91.50 132 THR A O 1
ATOM 1001 N N . LYS A 1 133 ? 0.745 8.338 15.276 1.00 86.94 133 LYS A N 1
ATOM 1002 C CA . LYS A 1 133 ? 1.088 8.936 16.564 1.00 86.94 133 LYS A CA 1
ATOM 1003 C C . LYS A 1 133 ? 2.379 9.736 16.389 1.00 86.94 133 LYS A C 1
ATOM 1005 O O . LYS A 1 133 ? 3.415 9.172 16.049 1.00 86.94 133 LYS A O 1
ATOM 1010 N N . SER A 1 134 ? 2.314 11.054 16.557 1.00 71.88 134 SER A N 1
ATOM 1011 C CA . SER A 1 134 ? 3.516 11.886 16.556 1.00 71.88 134 SER A CA 1
ATOM 1012 C C . SER A 1 134 ? 4.360 11.520 17.772 1.00 71.88 134 SER A C 1
ATOM 1014 O O . SER A 1 134 ? 3.879 11.636 18.901 1.00 71.88 134 SER A O 1
ATOM 1016 N N . ASP A 1 135 ? 5.593 11.084 17.545 1.00 54.66 135 ASP A N 1
ATOM 1017 C CA . ASP A 1 135 ? 6.568 10.893 18.611 1.00 54.66 135 ASP A CA 1
ATOM 1018 C C . ASP A 1 135 ? 6.828 12.245 19.311 1.00 54.66 135 ASP A C 1
ATOM 1020 O O . ASP A 1 135 ? 7.186 13.214 18.632 1.00 54.66 135 ASP A O 1
ATOM 1024 N N . PRO A 1 136 ? 6.653 12.358 20.641 1.00 55.38 136 PRO A N 1
ATOM 1025 C CA . PRO A 1 136 ? 7.025 13.557 21.390 1.00 55.38 136 PRO A CA 1
ATOM 1026 C C . PRO A 1 136 ? 8.523 13.909 21.315 1.00 55.38 136 PRO A C 1
ATOM 1028 O O . PRO A 1 136 ? 8.892 15.004 21.735 1.00 55.38 136 PRO A O 1
ATOM 1031 N N . SER A 1 137 ? 9.384 13.011 20.816 1.00 39.53 137 SER A N 1
ATOM 1032 C CA . SER A 1 137 ? 10.846 13.152 20.860 1.00 39.53 137 SER A CA 1
ATOM 1033 C C . SER A 1 137 ? 11.529 13.594 19.558 1.00 39.53 137 SER A C 1
ATOM 1035 O O . SER A 1 137 ? 12.726 13.888 19.587 1.00 39.53 137 SER A O 1
ATOM 1037 N N . LEU A 1 138 ? 10.810 13.738 18.435 1.00 36.53 138 LEU A N 1
ATOM 1038 C CA . LEU A 1 138 ? 11.390 14.336 17.225 1.00 36.53 138 LEU A CA 1
ATOM 1039 C C . LEU A 1 138 ? 11.050 15.831 17.120 1.00 36.53 138 LEU A C 1
ATOM 1041 O O . LEU A 1 138 ? 9.871 16.197 17.149 1.00 36.53 138 LEU A O 1
ATOM 1045 N N . PRO A 1 139 ? 12.055 16.719 16.967 1.00 38.06 139 PRO A N 1
ATOM 1046 C CA . PRO A 1 139 ? 11.811 18.146 16.840 1.00 38.06 139 PRO A CA 1
ATOM 1047 C C . PRO A 1 139 ? 10.912 18.395 15.633 1.00 38.06 139 PRO A C 1
ATOM 1049 O O . PRO A 1 139 ? 11.225 18.003 14.506 1.00 38.06 139 PRO A O 1
ATOM 1052 N N . LYS A 1 140 ? 9.786 19.075 15.880 1.00 37.50 140 LYS A N 1
ATOM 1053 C CA . LYS A 1 140 ? 8.952 19.665 14.835 1.00 37.50 140 LYS A CA 1
ATOM 1054 C C . LYS A 1 140 ? 9.875 20.489 13.942 1.00 37.50 140 LYS A C 1
ATOM 1056 O O . LYS A 1 140 ? 10.303 21.571 14.339 1.00 37.50 140 LYS A O 1
ATOM 1061 N N . LYS A 1 141 ? 10.192 19.995 12.742 1.00 34.06 141 LYS A N 1
ATOM 1062 C CA . LYS A 1 141 ? 10.730 20.857 11.692 1.00 34.06 141 LYS A CA 1
ATOM 1063 C C . LYS A 1 141 ? 9.692 21.969 11.527 1.00 34.06 141 LYS A C 1
ATOM 1065 O O . LYS A 1 141 ? 8.530 21.633 11.282 1.00 34.06 141 LYS A O 1
ATOM 1070 N N . PRO A 1 142 ? 10.048 23.246 11.740 1.00 35.22 142 PRO A N 1
ATOM 1071 C CA . PRO A 1 142 ? 9.063 24.305 11.717 1.00 35.22 142 PRO A CA 1
ATOM 1072 C C . PRO A 1 142 ? 8.392 24.305 10.350 1.00 35.22 142 PRO A C 1
ATOM 1074 O O . PRO A 1 142 ? 9.030 24.473 9.308 1.00 35.22 142 PRO A O 1
ATOM 1077 N N . LEU A 1 143 ? 7.087 24.052 10.385 1.00 38.47 143 LEU A N 1
ATOM 1078 C CA . LEU A 1 143 ? 6.176 24.413 9.326 1.00 38.47 143 LEU A CA 1
ATOM 1079 C C . LEU A 1 143 ? 6.292 25.935 9.246 1.00 38.47 143 LEU A C 1
ATOM 1081 O O . LEU A 1 143 ? 5.850 26.636 10.156 1.00 38.47 143 LEU A O 1
ATOM 1085 N N . SER A 1 144 ? 6.984 26.432 8.222 1.00 34.41 144 SER A N 1
ATOM 1086 C CA . SER A 1 144 ? 6.991 27.852 7.886 1.00 34.41 144 SER A CA 1
ATOM 1087 C C . SER A 1 144 ? 5.578 28.206 7.426 1.00 34.41 144 SER A C 1
ATOM 1089 O O . SER A 1 144 ? 5.252 28.166 6.243 1.00 34.41 144 SER A O 1
ATOM 1091 N N . ALA A 1 145 ? 4.702 28.430 8.400 1.00 34.50 145 ALA A N 1
ATOM 1092 C CA . ALA A 1 145 ? 3.497 29.200 8.226 1.00 34.50 145 ALA A CA 1
ATOM 1093 C C . ALA A 1 145 ? 3.944 30.655 8.305 1.00 34.50 145 ALA A C 1
ATOM 1095 O O . ALA A 1 145 ? 4.439 31.107 9.336 1.00 34.50 145 ALA A O 1
ATOM 1096 N N . ASN A 1 146 ? 3.791 31.361 7.196 1.00 36.97 146 ASN A N 1
ATOM 1097 C CA . ASN A 1 146 ? 3.878 32.804 7.159 1.00 36.97 146 ASN A CA 1
ATOM 1098 C C . ASN A 1 146 ? 2.438 33.328 7.262 1.00 36.97 146 ASN A C 1
ATOM 1100 O O . ASN A 1 146 ? 1.701 33.228 6.281 1.00 36.97 146 ASN A O 1
ATOM 1104 N N . PRO A 1 147 ? 1.994 33.828 8.425 1.00 43.03 147 PRO A N 1
ATOM 1105 C CA . PRO A 1 147 ? 0.875 34.743 8.489 1.00 43.03 147 PRO A CA 1
ATOM 1106 C C . PRO A 1 147 ? 1.416 36.118 8.879 1.00 43.03 147 PRO A C 1
ATOM 1108 O O . PRO A 1 147 ? 1.973 36.319 9.957 1.00 43.03 147 PRO A O 1
ATOM 1111 N N . SER A 1 148 ? 1.267 37.090 7.994 1.00 35.31 148 SER A N 1
ATOM 1112 C CA . SER A 1 148 ? 1.375 38.496 8.371 1.00 35.31 148 SER A CA 1
ATOM 1113 C C . SER A 1 148 ? 0.288 39.233 7.622 1.00 35.31 148 SER A C 1
ATOM 1115 O O . SER A 1 148 ? 0.386 39.488 6.425 1.00 35.31 148 SER A O 1
ATOM 1117 N N . ASP A 1 149 ? -0.788 39.457 8.358 1.00 32.41 149 ASP A N 1
ATOM 1118 C CA . ASP A 1 149 ? -1.926 40.269 7.980 1.00 32.41 149 ASP A CA 1
ATOM 1119 C C . ASP A 1 149 ? -1.697 41.707 8.476 1.00 32.41 149 ASP A C 1
ATOM 1121 O O . ASP A 1 149 ? -1.151 41.894 9.567 1.00 32.41 149 ASP A O 1
ATOM 1125 N N . SER A 1 150 ? -2.213 42.682 7.714 1.00 36.25 150 SER A N 1
ATOM 1126 C CA . SER A 1 150 ? -2.540 44.081 8.081 1.00 36.25 150 SER A CA 1
ATOM 1127 C C . SER A 1 150 ? -1.380 45.049 8.451 1.00 36.25 150 SER A C 1
ATOM 1129 O O . SER A 1 150 ? -0.459 44.690 9.165 1.00 36.25 150 SER A O 1
ATOM 1131 N N . SER A 1 151 ? -1.332 46.342 8.087 1.00 33.78 151 SER A N 1
ATOM 1132 C CA . SER A 1 151 ? -2.286 47.308 7.502 1.00 33.78 151 SER A CA 1
ATOM 1133 C C . SER A 1 151 ? -1.575 48.660 7.199 1.00 33.78 151 SER A C 1
ATOM 1135 O O . SER A 1 151 ? -0.438 48.844 7.624 1.00 33.78 151 SER A O 1
ATOM 1137 N N . VAL A 1 152 ? -2.310 49.606 6.571 1.00 28.30 152 VAL A N 1
ATOM 1138 C CA . VAL A 1 152 ? -2.210 51.101 6.644 1.00 28.30 152 VAL A CA 1
ATOM 1139 C C . VAL A 1 152 ? -1.667 51.874 5.411 1.00 28.30 152 VAL A C 1
ATOM 1141 O O . VAL A 1 152 ? -0.469 52.071 5.268 1.00 28.30 152 VAL A O 1
ATOM 1144 N N . SER A 1 153 ? -2.646 52.418 4.650 1.00 34.00 153 SER A N 1
ATOM 1145 C CA . SER A 1 153 ? -2.799 53.766 4.014 1.00 34.00 153 SER A CA 1
ATOM 1146 C C . SER A 1 153 ? -1.809 54.234 2.920 1.00 34.00 153 SER A C 1
ATOM 1148 O O . SER A 1 153 ? -0.643 53.887 2.965 1.00 34.00 153 SER A O 1
ATOM 1150 N N . SER A 1 154 ? -2.138 55.034 1.892 1.00 31.08 154 SER A N 1
ATOM 1151 C CA . SER A 1 154 ? -3.223 55.994 1.608 1.00 31.08 154 SER A CA 1
ATOM 1152 C C . SER A 1 154 ? -3.280 56.311 0.090 1.00 31.08 154 SER A C 1
ATOM 1154 O O . SER A 1 154 ? -2.344 56.005 -0.639 1.00 31.08 154 SER A O 1
ATOM 1156 N N . GLU A 1 155 ? -4.320 57.064 -0.302 1.00 32.16 155 GLU A N 1
ATOM 1157 C CA . GLU A 1 155 ? -4.465 57.942 -1.491 1.00 32.16 155 GLU A CA 1
ATOM 1158 C C . GLU A 1 155 ? -5.027 57.313 -2.785 1.00 32.16 155 GLU A C 1
ATOM 1160 O O . GLU A 1 155 ? -4.396 56.502 -3.445 1.00 32.16 155 GLU A O 1
ATOM 1165 N N . THR A 1 156 ? -6.314 57.508 -3.107 1.00 28.52 156 THR A N 1
ATOM 1166 C CA . THR A 1 156 ? -7.007 58.711 -3.647 1.00 28.52 156 THR A CA 1
ATOM 1167 C C . THR A 1 156 ? -7.124 58.637 -5.173 1.00 28.52 156 THR A C 1
ATOM 1169 O O . THR A 1 156 ? -6.173 58.922 -5.887 1.00 28.52 156 THR A O 1
ATOM 1172 N N . SER A 1 157 ? -8.323 58.356 -5.698 1.00 35.03 157 SER A N 1
ATOM 1173 C CA . SER A 1 157 ? -9.171 59.360 -6.377 1.00 35.03 157 SER A CA 1
ATOM 1174 C C . SER A 1 157 ? -10.373 58.744 -7.120 1.00 35.03 157 SER A C 1
ATOM 1176 O O . SER A 1 157 ? -10.215 57.897 -7.986 1.00 35.03 157 SER A O 1
ATOM 1178 N N . LYS A 1 158 ? -11.554 59.286 -6.775 1.00 34.09 158 LYS A N 1
ATOM 1179 C CA . LYS A 1 158 ? -12.683 59.720 -7.633 1.00 34.09 158 LYS A CA 1
ATOM 1180 C C . LYS A 1 158 ? -13.447 58.662 -8.449 1.00 34.09 158 LYS A C 1
ATOM 1182 O O . LYS A 1 158 ? -12.906 58.023 -9.331 1.00 34.09 158 LYS A O 1
ATOM 1187 N N . GLU A 1 159 ? -14.721 58.423 -8.105 1.00 35.78 159 GLU A N 1
ATOM 1188 C CA . GLU A 1 159 ? -15.936 59.138 -8.600 1.00 35.78 159 GLU A CA 1
ATOM 1189 C C . GLU A 1 159 ? -16.566 58.261 -9.720 1.00 35.78 159 GLU A C 1
ATOM 1191 O O . GLU A 1 159 ? -15.831 57.767 -10.555 1.00 35.78 159 GLU A O 1
ATOM 1196 N N . LYS A 1 160 ? -17.855 57.905 -9.837 1.00 31.42 160 LYS A N 1
ATOM 1197 C CA . LYS A 1 160 ? -19.149 58.438 -9.384 1.00 31.42 160 LYS A CA 1
ATOM 1198 C C . LYS A 1 160 ? -20.240 57.349 -9.540 1.00 31.42 160 LYS A C 1
ATOM 1200 O O . LYS A 1 160 ? -20.263 56.658 -10.547 1.00 31.42 160 LYS A O 1
ATOM 1205 N N . VAL A 1 161 ? -21.188 57.339 -8.597 1.00 36.34 161 VAL A N 1
ATOM 1206 C CA . VAL A 1 161 ? -22.664 57.323 -8.778 1.00 36.34 161 VAL A CA 1
ATOM 1207 C C . VAL A 1 161 ? -23.386 56.121 -9.428 1.00 36.34 161 VAL A C 1
ATOM 1209 O O . VAL A 1 161 ? -23.427 55.942 -10.635 1.00 36.34 161 VAL A O 1
ATOM 1212 N N . ASN A 1 162 ? -24.088 55.433 -8.518 1.00 35.94 162 ASN A N 1
ATOM 1213 C CA . ASN A 1 162 ? -25.513 55.067 -8.450 1.00 35.94 162 ASN A CA 1
ATOM 1214 C C . ASN A 1 162 ? -26.224 54.197 -9.501 1.00 35.94 162 ASN A C 1
ATOM 1216 O O . ASN A 1 162 ? -26.407 54.563 -10.653 1.00 35.94 162 ASN A O 1
ATOM 1220 N N . ASN A 1 163 ? -26.875 53.198 -8.890 1.00 37.72 163 ASN A N 1
ATOM 1221 C CA . ASN A 1 163 ? -28.258 52.738 -9.035 1.00 37.72 163 ASN A CA 1
ATOM 1222 C C . ASN A 1 163 ? -28.716 52.101 -10.349 1.00 37.72 163 ASN A C 1
ATOM 1224 O O . ASN A 1 163 ? -28.991 52.770 -11.332 1.00 37.72 163 ASN A O 1
ATOM 1228 N N . GLY A 1 164 ? -29.046 50.814 -10.212 1.00 45.12 164 GLY A N 1
ATOM 1229 C CA . GLY A 1 164 ? -30.450 50.399 -10.169 1.00 45.12 164 GLY A CA 1
ATOM 1230 C C . GLY A 1 164 ? -31.167 50.319 -11.512 1.00 45.12 164 GLY A C 1
ATOM 1231 O O . GLY A 1 164 ? -31.600 51.327 -12.055 1.00 45.12 164 GLY A O 1
ATOM 1232 N N . GLY A 1 165 ? -31.417 49.090 -11.964 1.00 32.06 165 GLY A N 1
ATOM 1233 C CA . GLY A 1 165 ? -32.367 48.820 -13.039 1.00 32.06 165 GLY A CA 1
ATOM 1234 C C . GLY A 1 165 ? -32.272 47.390 -13.563 1.00 32.06 165 GLY A C 1
ATOM 1235 O O . GLY A 1 165 ? -31.424 47.087 -14.390 1.00 32.06 165 GLY A O 1
ATOM 1236 N N . ASN A 1 166 ? -33.165 46.517 -13.102 1.00 47.00 166 ASN A N 1
ATOM 1237 C CA . ASN A 1 166 ? -33.724 45.458 -13.957 1.00 47.00 166 ASN A CA 1
ATOM 1238 C C . ASN A 1 166 ? -34.843 46.109 -14.811 1.00 47.00 166 ASN A C 1
ATOM 1240 O O . ASN A 1 166 ? -35.344 47.143 -14.358 1.00 47.00 166 ASN A O 1
ATOM 1244 N N . PRO A 1 167 ? -35.357 45.540 -15.928 1.00 59.31 167 PRO A N 1
ATOM 1245 C CA . PRO A 1 167 ? -35.109 44.226 -16.543 1.00 59.31 167 PRO A CA 1
ATOM 1246 C C . PRO A 1 167 ? -35.000 44.273 -18.104 1.00 59.31 167 PRO A C 1
ATOM 1248 O O . PRO A 1 167 ? -34.959 45.339 -18.705 1.00 59.31 167 PRO A O 1
ATOM 1251 N N . ALA A 1 168 ? -35.075 43.089 -18.733 1.00 39.91 168 ALA A N 1
ATOM 1252 C CA . ALA A 1 168 ? -35.622 42.796 -20.075 1.00 39.91 168 ALA A CA 1
ATOM 1253 C C . ALA A 1 168 ? -34.661 42.559 -21.268 1.00 39.91 168 ALA A C 1
ATOM 1255 O O . ALA A 1 168 ? -34.038 43.456 -21.819 1.00 39.91 168 ALA A O 1
ATOM 1256 N N . ASN A 1 169 ? -34.664 41.291 -21.700 1.00 48.00 169 ASN A N 1
ATOM 1257 C CA . ASN A 1 169 ? -34.935 40.780 -23.052 1.00 48.00 169 ASN A CA 1
ATOM 1258 C C . ASN A 1 169 ? -34.420 41.564 -24.273 1.00 48.00 169 ASN A C 1
ATOM 1260 O O . ASN A 1 169 ? -35.037 42.524 -24.724 1.00 48.00 169 ASN A O 1
ATOM 1264 N N . GLY A 1 170 ? -33.414 40.983 -24.933 1.00 35.44 170 GLY A N 1
ATOM 1265 C CA . GLY A 1 170 ? -33.057 41.283 -26.319 1.00 35.44 170 GLY A CA 1
ATOM 1266 C C . GLY A 1 170 ? -32.148 40.204 -26.906 1.00 35.44 170 GLY A C 1
ATOM 1267 O O . GLY A 1 170 ? -30.936 40.379 -26.961 1.00 35.44 170 GLY A O 1
ATOM 1268 N N . ILE A 1 171 ? -32.715 39.065 -27.323 1.00 43.25 171 ILE A N 1
ATOM 1269 C CA . ILE A 1 171 ? -31.986 38.059 -28.111 1.00 43.25 171 ILE A CA 1
ATOM 1270 C C . ILE A 1 171 ? -31.936 38.573 -29.551 1.00 43.25 171 ILE A C 1
ATOM 1272 O O . ILE A 1 171 ? -32.912 38.476 -30.291 1.00 43.25 171 ILE A O 1
ATOM 1276 N N . SER A 1 172 ? -30.796 39.156 -29.922 1.00 41.56 172 SER A N 1
ATOM 1277 C CA . SER A 1 172 ? -30.490 39.520 -31.303 1.00 41.56 172 SER A CA 1
ATOM 1278 C C . SER A 1 172 ? -30.103 38.262 -32.081 1.00 41.56 172 SER A C 1
ATOM 1280 O O . SER A 1 172 ? -29.126 37.576 -31.777 1.00 41.56 172 SER A O 1
ATOM 1282 N N . THR A 1 173 ? -30.927 37.943 -33.069 1.00 50.69 173 THR A N 1
ATOM 1283 C CA . THR A 1 173 ? -30.732 36.920 -34.095 1.00 50.69 173 THR A CA 1
ATOM 1284 C C . THR A 1 173 ? -29.441 37.162 -34.874 1.00 50.69 173 THR A C 1
ATOM 1286 O O . THR A 1 173 ? -29.346 38.154 -35.594 1.00 50.69 173 THR A O 1
ATOM 1289 N N . GLY A 1 174 ? -28.471 36.242 -34.793 1.00 53.97 174 GLY A N 1
ATOM 1290 C CA . GLY A 1 174 ? -27.302 36.332 -35.671 1.00 53.97 174 GLY A CA 1
ATOM 1291 C C . GLY A 1 174 ? -26.096 35.432 -35.404 1.00 53.97 174 GLY A C 1
ATOM 1292 O O . GLY A 1 174 ? -24.997 35.936 -35.546 1.00 53.97 174 GLY A O 1
ATOM 1293 N N . VAL A 1 175 ? -26.241 34.139 -35.067 1.00 47.53 175 VAL A N 1
ATOM 1294 C CA . VAL A 1 175 ? -25.169 33.125 -35.274 1.00 47.53 175 VAL A CA 1
ATOM 1295 C C . VAL A 1 175 ? -25.790 31.731 -35.487 1.00 47.53 175 VAL A C 1
ATOM 1297 O O . VAL A 1 175 ? -25.680 30.831 -34.656 1.00 47.53 175 VAL A O 1
ATOM 1300 N N . ILE A 1 176 ? -26.498 31.528 -36.600 1.00 55.00 176 ILE A N 1
ATOM 1301 C CA . ILE A 1 176 ? -26.999 30.201 -36.999 1.00 55.00 176 ILE A CA 1
ATOM 1302 C C . ILE A 1 176 ? -25.948 29.587 -37.928 1.00 55.00 176 ILE A C 1
ATOM 1304 O O . ILE A 1 176 ? -25.959 29.806 -39.132 1.00 55.00 176 ILE A O 1
ATOM 1308 N N . GLY A 1 177 ? -24.984 28.878 -37.342 1.00 46.47 177 GLY A N 1
ATOM 1309 C CA . GLY A 1 177 ? -23.949 28.161 -38.096 1.00 46.47 177 GLY A CA 1
ATOM 1310 C C . GLY A 1 177 ? -22.968 27.382 -37.219 1.00 46.47 177 GLY A C 1
ATOM 1311 O O . GLY A 1 177 ? -22.562 26.287 -37.586 1.00 46.47 177 GLY A O 1
ATOM 1312 N N . GLY A 1 178 ? -22.651 27.886 -36.019 1.00 47.00 178 GLY A N 1
ATOM 1313 C CA . GLY A 1 178 ? -21.733 27.212 -35.084 1.00 47.00 178 GLY A CA 1
ATOM 1314 C C . GLY A 1 178 ? -22.403 26.258 -34.087 1.00 47.00 178 GLY A C 1
ATOM 1315 O O . GLY A 1 178 ? -21.777 25.313 -33.616 1.00 47.00 178 GLY A O 1
ATOM 1316 N N . VAL A 1 179 ? -23.687 26.464 -33.773 1.00 53.94 179 VAL A N 1
ATOM 1317 C CA . VAL A 1 179 ? -24.365 25.718 -32.694 1.00 53.94 179 VAL A CA 1
ATOM 1318 C C . VAL A 1 179 ? -24.767 24.305 -33.132 1.00 53.94 179 VAL A C 1
ATOM 1320 O O . VAL A 1 179 ? -24.715 23.374 -32.334 1.00 53.94 179 VAL A O 1
ATOM 1323 N N . VAL A 1 180 ? -25.100 24.105 -34.412 1.00 52.50 180 VAL A N 1
ATOM 1324 C CA . VAL A 1 180 ? -25.565 22.798 -34.912 1.00 52.50 180 VAL A CA 1
ATOM 1325 C C . VAL A 1 180 ? -24.442 21.754 -34.869 1.00 52.50 180 VAL A C 1
ATOM 1327 O O . VAL A 1 180 ? -24.688 20.615 -34.485 1.00 52.50 180 VAL A O 1
ATOM 1330 N N . ALA A 1 181 ? -23.193 22.141 -35.152 1.00 52.22 181 ALA A N 1
ATOM 1331 C CA . ALA A 1 181 ? -22.053 21.225 -35.087 1.00 52.22 181 ALA A CA 1
ATOM 1332 C C . ALA A 1 181 ? -21.731 20.781 -33.644 1.00 52.22 181 ALA A C 1
ATOM 1334 O O . ALA A 1 181 ? -21.487 19.599 -33.405 1.00 52.22 181 ALA A O 1
ATOM 1335 N N . VAL A 1 182 ? -21.805 21.694 -32.666 1.00 55.56 182 VAL A N 1
ATOM 1336 C CA . VAL A 1 182 ? -21.555 21.380 -31.245 1.00 55.56 182 VAL A CA 1
ATOM 1337 C C . VAL A 1 182 ? -22.668 20.504 -30.663 1.00 55.56 182 VAL A C 1
ATOM 1339 O O . VAL A 1 182 ? -22.389 19.573 -29.908 1.00 55.56 182 VAL A O 1
ATOM 1342 N N . VAL A 1 183 ? -23.925 20.739 -31.055 1.00 57.25 183 VAL A N 1
ATOM 1343 C CA . VAL A 1 183 ? -25.061 19.926 -30.596 1.00 57.25 183 VAL A CA 1
ATOM 1344 C C . VAL A 1 183 ? -25.012 18.518 -31.195 1.00 57.25 183 VAL A C 1
ATOM 1346 O O . VAL A 1 183 ? -25.245 17.557 -30.471 1.00 57.25 183 VAL A O 1
ATOM 1349 N N . VAL A 1 184 ? -24.641 18.349 -32.469 1.00 58.09 184 VAL A N 1
ATOM 1350 C CA . VAL A 1 184 ? -24.561 17.012 -33.090 1.00 58.09 184 VAL A CA 1
ATOM 1351 C C . VAL A 1 184 ? -23.412 16.179 -32.506 1.00 58.09 184 VAL A C 1
ATOM 1353 O O . VAL A 1 184 ? -23.620 15.006 -32.197 1.00 58.09 184 VAL A O 1
ATOM 1356 N N . VAL A 1 185 ? -22.235 16.771 -32.260 1.00 58.12 185 VAL A N 1
ATOM 1357 C CA . VAL A 1 185 ? -21.115 16.070 -31.595 1.00 58.12 185 VAL A CA 1
ATOM 1358 C C . VAL A 1 185 ? -21.435 15.779 -30.124 1.00 58.12 185 VAL A C 1
ATOM 1360 O O . VAL A 1 185 ? -21.151 14.685 -29.639 1.00 58.12 185 VAL A O 1
ATOM 1363 N N . GLY A 1 186 ? -22.101 16.704 -29.425 1.00 63.44 186 GLY A N 1
ATOM 1364 C CA . GLY A 1 186 ? -22.546 16.505 -28.043 1.00 63.44 186 GLY A CA 1
ATOM 1365 C C . GLY A 1 186 ? -23.601 15.403 -27.900 1.00 63.44 186 GLY A C 1
ATOM 1366 O O . GLY A 1 186 ? -23.501 14.569 -27.001 1.00 63.44 186 GLY A O 1
ATOM 1367 N N . VAL A 1 187 ? -24.579 15.345 -28.809 1.00 67.50 187 VAL A N 1
ATOM 1368 C CA . VAL A 1 187 ? -25.634 14.317 -28.818 1.00 67.50 187 VAL A CA 1
ATOM 1369 C C . VAL A 1 187 ? -25.074 12.954 -29.231 1.00 67.50 187 VAL A C 1
ATOM 1371 O O . VAL A 1 187 ? -25.415 11.956 -28.599 1.00 67.50 187 VAL A O 1
ATOM 1374 N N . ALA A 1 188 ? -24.166 12.893 -30.211 1.00 65.75 188 ALA A N 1
ATOM 1375 C CA . ALA A 1 188 ? -23.474 11.655 -30.576 1.00 65.75 188 ALA A CA 1
ATOM 1376 C C . ALA A 1 188 ? -22.568 11.147 -29.438 1.00 65.75 188 ALA A C 1
ATOM 1378 O O . ALA A 1 188 ? -22.585 9.957 -29.127 1.00 65.75 188 ALA A O 1
ATOM 1379 N N . GLY A 1 189 ? -21.850 12.043 -28.752 1.00 73.88 189 GLY A N 1
ATOM 1380 C CA . GLY A 1 189 ? -21.039 11.716 -27.576 1.00 73.88 189 GLY A CA 1
ATOM 1381 C C . GLY A 1 189 ? -21.875 11.210 -26.396 1.00 73.88 189 GLY A C 1
ATOM 1382 O O . GLY A 1 189 ? -21.554 10.179 -25.807 1.00 73.88 189 GLY A O 1
ATOM 1383 N N . LEU A 1 190 ? -23.001 11.864 -26.088 1.00 74.25 190 LEU A N 1
ATOM 1384 C CA . LEU A 1 190 ? -23.953 11.413 -25.063 1.00 74.25 190 LEU A CA 1
ATOM 1385 C C . LEU A 1 190 ? -24.607 10.076 -25.426 1.00 74.25 190 LEU A C 1
ATOM 1387 O O . LEU A 1 190 ? -24.734 9.206 -24.564 1.00 74.25 190 LEU A O 1
ATOM 1391 N N . ALA A 1 191 ? -24.973 9.873 -26.693 1.00 72.50 191 ALA A N 1
ATOM 1392 C CA . ALA A 1 191 ? -25.505 8.604 -27.179 1.00 72.50 191 ALA A CA 1
ATOM 1393 C C . ALA A 1 191 ? -24.464 7.478 -27.071 1.00 72.50 191 ALA A C 1
ATOM 1395 O O . ALA A 1 191 ? -24.796 6.388 -26.610 1.00 72.50 191 ALA A O 1
ATOM 1396 N N . MET A 1 192 ? -23.195 7.747 -27.394 1.00 75.44 192 MET A N 1
ATOM 1397 C CA . MET A 1 192 ? -22.097 6.785 -27.266 1.00 75.44 192 MET A CA 1
ATOM 1398 C C . MET A 1 192 ? -21.770 6.471 -25.794 1.00 75.44 192 MET A C 1
ATOM 1400 O O . MET A 1 192 ? -21.527 5.314 -25.449 1.00 75.44 192 MET A O 1
ATOM 1404 N N . LEU A 1 193 ? -21.850 7.458 -24.893 1.00 71.00 193 LEU A N 1
ATOM 1405 C CA . LEU A 1 193 ? -21.728 7.261 -23.441 1.00 71.00 193 LEU A CA 1
ATOM 1406 C C . LEU A 1 193 ? -22.886 6.436 -22.867 1.00 71.00 193 LEU A C 1
ATOM 1408 O O . LEU A 1 193 ? -22.659 5.542 -22.046 1.00 71.00 193 LEU A O 1
ATOM 1412 N N . MET A 1 194 ? -24.122 6.696 -23.303 1.00 75.75 194 MET A N 1
ATOM 1413 C CA . MET A 1 194 ? -25.281 5.890 -22.915 1.00 75.75 194 MET A CA 1
ATOM 1414 C C . MET A 1 194 ? -25.188 4.475 -23.482 1.00 75.75 194 MET A C 1
ATOM 1416 O O . MET A 1 194 ? -25.466 3.525 -22.755 1.00 75.75 194 MET A O 1
ATOM 1420 N N . TYR A 1 195 ? -24.706 4.311 -24.714 1.00 75.06 195 TYR A N 1
ATOM 1421 C CA . TYR A 1 195 ? -24.456 3.008 -25.326 1.00 75.06 195 TYR A CA 1
ATOM 1422 C C . TYR A 1 195 ? -23.378 2.210 -24.564 1.00 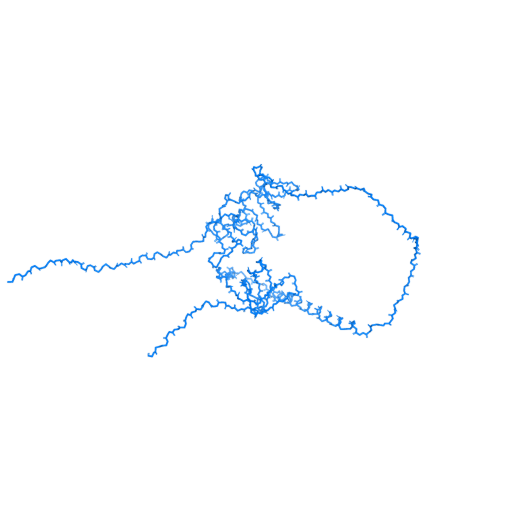75.06 195 TYR A C 1
ATOM 1424 O O . TYR A 1 195 ? -23.615 1.051 -24.229 1.00 75.06 195 TYR A O 1
ATOM 1432 N N . ARG A 1 196 ? -22.260 2.838 -24.153 1.00 71.88 196 ARG A N 1
ATOM 1433 C CA . ARG A 1 196 ? -21.220 2.217 -23.297 1.00 71.88 196 ARG A CA 1
ATOM 1434 C C . ARG A 1 196 ? -21.731 1.873 -21.891 1.00 71.88 196 ARG A C 1
ATOM 1436 O O . ARG A 1 196 ? -21.446 0.794 -21.375 1.00 71.88 196 ARG A O 1
ATOM 1443 N N . ARG A 1 197 ? -22.518 2.750 -21.248 1.00 69.38 197 ARG A N 1
ATOM 1444 C CA . ARG A 1 197 ? -23.141 2.450 -19.937 1.00 69.38 197 ARG A CA 1
ATOM 1445 C C . ARG A 1 197 ? -24.203 1.357 -20.047 1.00 69.38 197 ARG A C 1
ATOM 1447 O O . ARG A 1 197 ? -24.347 0.574 -19.112 1.00 69.38 197 ARG A O 1
ATOM 1454 N N . ASN A 1 198 ? -24.924 1.283 -21.165 1.00 63.34 198 ASN A N 1
ATOM 1455 C CA . ASN A 1 198 ? -25.918 0.243 -21.412 1.00 63.34 198 ASN A CA 1
ATOM 1456 C C . ASN A 1 198 ? -25.263 -1.105 -21.741 1.00 63.34 198 ASN A C 1
ATOM 1458 O O . ASN A 1 198 ? -25.739 -2.132 -21.271 1.00 63.34 198 ASN A O 1
ATOM 1462 N N . GLN A 1 199 ? -24.117 -1.118 -22.431 1.00 62.75 199 GLN A N 1
ATOM 1463 C CA . GLN A 1 199 ? -23.295 -2.325 -22.561 1.00 62.75 199 GLN A CA 1
ATOM 1464 C C . GLN A 1 199 ? -22.872 -2.874 -21.189 1.00 62.75 199 GLN A C 1
ATOM 1466 O O . GLN A 1 199 ? -23.035 -4.068 -20.948 1.00 62.75 199 GLN A O 1
ATOM 1471 N N . LYS A 1 200 ? -22.451 -2.012 -20.245 1.00 54.31 200 LYS A N 1
ATOM 1472 C CA . LYS A 1 200 ? -22.152 -2.426 -18.856 1.00 54.31 200 LYS A CA 1
ATOM 1473 C C . LYS A 1 200 ? -23.369 -3.008 -18.114 1.00 54.31 200 LYS A C 1
ATOM 1475 O O . LYS A 1 200 ? -23.193 -3.873 -17.263 1.00 54.31 200 LYS A O 1
ATOM 1480 N N . LYS A 1 201 ? -24.597 -2.574 -18.433 1.00 53.84 201 LYS A N 1
ATOM 1481 C CA . LYS A 1 201 ? -25.843 -3.115 -17.847 1.00 53.84 201 LYS A CA 1
ATOM 1482 C C . LYS A 1 201 ? -26.280 -4.435 -18.496 1.00 53.84 201 LYS A C 1
ATOM 1484 O O . LYS A 1 201 ? -26.689 -5.352 -17.791 1.00 53.84 201 LYS A O 1
ATOM 1489 N N . ASN A 1 202 ? -26.140 -4.566 -19.815 1.00 50.75 202 ASN A N 1
ATOM 1490 C CA . ASN A 1 202 ? -26.527 -5.772 -20.554 1.00 50.75 202 ASN A CA 1
ATOM 1491 C C . ASN A 1 202 ? -25.536 -6.932 -20.360 1.00 50.75 202 ASN A C 1
ATOM 1493 O O . ASN A 1 202 ? -25.952 -8.088 -20.388 1.00 50.75 202 ASN A O 1
ATOM 1497 N N . ALA A 1 203 ? -24.260 -6.640 -20.079 1.00 55.50 203 ALA A N 1
ATOM 1498 C CA . ALA A 1 203 ? -23.283 -7.639 -19.640 1.00 55.50 203 ALA A CA 1
ATOM 1499 C C . ALA A 1 203 ? -23.610 -8.225 -18.247 1.00 55.50 203 ALA A C 1
ATOM 1501 O O . ALA A 1 203 ? -23.223 -9.351 -17.954 1.00 55.50 203 ALA A O 1
ATOM 1502 N N . MET A 1 204 ? -24.379 -7.510 -17.413 1.00 59.28 204 MET A N 1
ATOM 1503 C CA . MET A 1 204 ? -24.805 -7.974 -16.084 1.00 59.28 204 MET A CA 1
ATOM 1504 C C . MET A 1 204 ? -26.178 -8.685 -16.091 1.00 59.28 204 MET A C 1
ATOM 1506 O O . MET A 1 204 ? -26.472 -9.443 -15.173 1.00 59.28 204 MET A O 1
ATOM 1510 N N . MET A 1 205 ? -27.008 -8.524 -17.134 1.00 54.44 205 MET A N 1
ATOM 1511 C CA . MET A 1 205 ? -28.338 -9.164 -17.239 1.00 54.44 205 MET A CA 1
ATOM 1512 C C . MET A 1 205 ? -28.390 -10.468 -18.058 1.00 54.44 205 MET A C 1
ATOM 1514 O O . MET A 1 205 ? -29.473 -11.008 -18.262 1.00 54.44 205 MET A O 1
ATOM 1518 N N . ARG A 1 206 ? -27.253 -11.039 -18.484 1.00 45.66 206 ARG A N 1
ATOM 1519 C CA . ARG A 1 206 ? -27.209 -12.428 -19.002 1.00 45.66 206 ARG A CA 1
ATOM 1520 C C . ARG A 1 206 ? -26.821 -13.486 -17.965 1.00 45.66 206 ARG A C 1
ATOM 1522 O O . ARG A 1 206 ? -26.821 -14.665 -18.289 1.00 45.66 206 ARG A O 1
ATOM 1529 N N . LEU A 1 207 ? -26.573 -13.083 -16.719 1.00 56.50 207 LEU A N 1
ATOM 1530 C CA . LEU A 1 207 ? -26.307 -13.989 -15.593 1.00 56.50 207 LEU A CA 1
ATOM 1531 C C . LEU A 1 207 ? -27.515 -14.192 -14.664 1.00 56.50 207 LEU A C 1
ATOM 1533 O O . LEU A 1 207 ? -27.405 -14.876 -13.654 1.00 56.50 207 LEU A O 1
ATOM 1537 N N . SER A 1 208 ? -28.682 -13.631 -14.998 1.00 50.97 208 SER A N 1
ATOM 1538 C CA . SER A 1 208 ? -29.892 -13.749 -14.178 1.00 50.97 208 SER A CA 1
ATOM 1539 C C . SER A 1 208 ? -31.075 -14.258 -15.002 1.00 50.97 208 SER A C 1
ATOM 1541 O O . SER A 1 208 ? -32.001 -13.507 -15.283 1.00 50.97 208 SER A O 1
ATOM 1543 N N . HIS A 1 209 ? -31.010 -15.521 -15.440 1.00 41.78 209 HIS A N 1
ATOM 1544 C CA . HIS A 1 209 ? -32.173 -16.405 -15.639 1.00 41.78 209 HIS A CA 1
ATOM 1545 C C . HIS A 1 209 ? -31.726 -17.824 -16.041 1.00 41.78 209 HIS A C 1
ATOM 1547 O O . HIS A 1 209 ? -31.572 -18.117 -17.222 1.00 41.78 209 HIS A O 1
ATOM 1553 N N . SER A 1 210 ? -31.555 -18.717 -15.061 1.00 36.19 210 SER A N 1
ATOM 1554 C CA . SER A 1 210 ? -32.177 -20.050 -15.094 1.00 36.19 210 SER A CA 1
ATOM 1555 C C . SER A 1 210 ? -32.044 -20.747 -13.733 1.00 36.19 210 SER A C 1
ATOM 1557 O O . SER A 1 210 ? -30.959 -21.152 -13.339 1.00 36.19 210 SER A O 1
ATOM 1559 N N . HIS A 1 211 ? -33.177 -20.809 -13.031 1.00 40.59 211 HIS A N 1
ATOM 1560 C CA . HIS A 1 211 ? -33.696 -21.889 -12.182 1.00 40.59 211 HIS A CA 1
ATOM 1561 C C . HIS A 1 211 ? -32.715 -22.796 -11.419 1.00 40.59 211 HIS A C 1
ATOM 1563 O O . HIS A 1 211 ? -31.966 -23.576 -11.998 1.00 40.59 211 HIS A O 1
ATOM 1569 N N . GLY A 1 212 ? -32.834 -22.756 -10.089 1.00 39.78 212 GLY A N 1
ATOM 1570 C CA . GLY A 1 212 ? -32.163 -23.680 -9.184 1.00 39.78 212 GLY A CA 1
ATOM 1571 C C . GLY A 1 212 ? -32.755 -25.090 -9.164 1.00 39.78 212 GLY A C 1
ATOM 1572 O O . GLY A 1 212 ? -33.916 -25.295 -9.505 1.00 39.78 212 GLY A O 1
ATOM 1573 N N . MET A 1 213 ? -31.921 -26.033 -8.724 1.00 34.44 213 MET A N 1
ATOM 1574 C CA . MET A 1 213 ? -32.170 -27.127 -7.771 1.00 34.44 213 MET A CA 1
ATOM 1575 C C . MET A 1 213 ? -30.949 -28.060 -7.810 1.00 34.44 213 MET A C 1
ATOM 1577 O O . MET A 1 213 ? -30.547 -28.482 -8.888 1.00 34.44 213 MET A O 1
ATOM 1581 N N . GLY A 1 214 ? -30.407 -28.426 -6.645 1.00 34.84 214 GLY A N 1
ATOM 1582 C CA . GLY A 1 214 ? -29.497 -29.571 -6.511 1.00 34.84 214 GLY A CA 1
ATOM 1583 C C . GLY A 1 214 ? -28.132 -29.242 -5.908 1.00 34.84 214 GLY A C 1
ATOM 1584 O O . GLY A 1 214 ? -27.402 -28.399 -6.409 1.00 34.84 214 GLY A O 1
ATOM 1585 N N . LEU A 1 215 ? -27.824 -29.924 -4.809 1.00 40.81 215 LEU A N 1
ATOM 1586 C CA . LEU A 1 215 ? -26.562 -29.914 -4.071 1.00 40.81 215 LEU A CA 1
ATOM 1587 C C . LEU A 1 215 ? -25.394 -30.452 -4.919 1.00 40.81 215 LEU A C 1
ATOM 1589 O O . LEU A 1 215 ? -25.502 -31.565 -5.421 1.00 40.81 215 LEU A O 1
ATOM 1593 N N . GLU A 1 216 ? -24.279 -29.715 -4.982 1.00 33.22 216 GLU A N 1
ATOM 1594 C CA . GLU A 1 216 ? -22.910 -30.244 -5.172 1.00 33.22 216 GLU A CA 1
ATOM 1595 C C . GLU A 1 216 ? -21.874 -29.119 -4.929 1.00 33.22 216 GLU A C 1
ATOM 1597 O O . GLU A 1 216 ? -21.922 -28.091 -5.612 1.00 33.22 216 GLU A O 1
ATOM 1602 N N . PRO A 1 217 ? -20.974 -29.229 -3.931 1.00 44.16 217 PRO A N 1
ATOM 1603 C CA . PRO A 1 217 ? -19.993 -28.198 -3.620 1.00 44.16 217 PRO A CA 1
ATOM 1604 C C . PRO A 1 217 ? -18.657 -28.488 -4.318 1.00 44.16 217 PRO A C 1
ATOM 1606 O O . PRO A 1 217 ? -17.730 -28.971 -3.677 1.00 44.16 217 PRO A O 1
ATOM 1609 N N . SER A 1 218 ? -18.519 -28.170 -5.609 1.00 41.62 218 SER A N 1
ATOM 1610 C CA . SER A 1 218 ? -17.204 -28.270 -6.271 1.00 41.62 218 SER A CA 1
ATOM 1611 C C . SER A 1 218 ? -17.098 -27.517 -7.602 1.00 41.62 218 SER A C 1
ATOM 1613 O O . SER A 1 218 ? -16.862 -28.144 -8.623 1.00 41.62 218 SER A O 1
ATOM 1615 N N . MET A 1 219 ? -17.257 -26.187 -7.640 1.00 29.00 219 MET A N 1
ATOM 1616 C CA . MET A 1 219 ? -16.781 -25.377 -8.790 1.00 29.00 219 MET A CA 1
ATOM 1617 C C . MET A 1 219 ? -16.382 -23.931 -8.421 1.00 29.00 219 MET A C 1
ATOM 1619 O O . MET A 1 219 ? -16.434 -23.037 -9.261 1.00 29.00 219 MET A O 1
ATOM 1623 N N . PHE A 1 220 ? -15.916 -23.680 -7.191 1.00 42.97 220 PHE A N 1
ATOM 1624 C CA . PHE A 1 220 ? -14.955 -22.584 -6.966 1.00 42.97 220 PHE A CA 1
ATOM 1625 C C . PHE A 1 220 ? -13.543 -23.137 -7.181 1.00 42.97 220 PHE A C 1
ATOM 1627 O O . PHE A 1 220 ? -12.698 -23.109 -6.292 1.00 42.97 220 PHE A O 1
ATOM 1634 N N . GLU A 1 221 ? -13.314 -23.684 -8.374 1.00 35.84 221 GLU A N 1
ATOM 1635 C CA . GLU A 1 221 ? -11.966 -23.964 -8.842 1.00 35.84 221 GLU A CA 1
ATOM 1636 C C . GLU A 1 221 ? -11.415 -22.638 -9.374 1.00 35.84 221 GLU A C 1
ATOM 1638 O O . GLU A 1 221 ? -11.789 -22.158 -10.444 1.00 35.84 221 GLU A O 1
ATOM 1643 N N . ASP A 1 222 ? -10.591 -22.006 -8.545 1.00 38.72 222 ASP A N 1
ATOM 1644 C CA . ASP A 1 222 ? -9.414 -21.263 -8.970 1.00 38.72 222 ASP A CA 1
ATOM 1645 C C . ASP A 1 222 ? -9.574 -20.362 -10.206 1.00 38.72 222 ASP A C 1
ATOM 1647 O O . ASP A 1 222 ? -9.000 -20.597 -11.272 1.00 38.72 222 ASP A O 1
ATOM 1651 N N . ALA A 1 223 ? -10.137 -19.170 -9.989 1.00 35.00 223 ALA A N 1
ATOM 1652 C CA . ALA A 1 223 ? -9.528 -17.986 -10.591 1.00 35.00 223 ALA A CA 1
ATOM 1653 C C . ALA A 1 223 ? -8.160 -17.771 -9.921 1.00 35.00 223 ALA A C 1
ATOM 1655 O O . ALA A 1 223 ? -7.960 -16.857 -9.118 1.00 35.00 223 ALA A O 1
ATOM 1656 N N . LYS A 1 224 ? -7.223 -18.670 -10.235 1.00 28.66 224 LYS A N 1
ATOM 1657 C CA . LYS A 1 224 ? -5.799 -18.546 -9.970 1.00 28.66 224 LYS A CA 1
ATOM 1658 C C . LYS A 1 224 ? -5.343 -17.291 -10.692 1.00 28.66 224 LYS A C 1
ATOM 1660 O O . LYS A 1 224 ? -4.963 -17.326 -11.859 1.00 28.66 224 LYS A O 1
ATOM 1665 N N . MET A 1 225 ? -5.422 -16.162 -9.994 1.00 34.09 225 MET A N 1
ATOM 1666 C CA . MET A 1 225 ? -4.641 -14.986 -10.325 1.00 34.09 225 MET A CA 1
ATOM 1667 C C . MET A 1 225 ? -3.206 -15.505 -10.477 1.00 34.09 225 MET A C 1
ATOM 1669 O O . MET A 1 225 ? -2.698 -16.135 -9.540 1.00 34.09 225 MET A O 1
ATOM 1673 N N . PRO A 1 226 ? -2.604 -15.406 -11.673 1.00 38.50 226 PRO A N 1
ATOM 1674 C CA . PRO A 1 226 ? -1.321 -16.037 -11.891 1.00 38.50 226 PRO A CA 1
ATOM 1675 C C . PRO A 1 226 ? -0.298 -15.416 -10.917 1.00 38.50 226 PRO A C 1
ATOM 1677 O O . PRO A 1 226 ? -0.501 -14.283 -10.462 1.00 38.50 226 PRO A O 1
ATOM 1680 N N . PRO A 1 227 ? 0.776 -16.148 -10.557 1.00 40.84 227 PRO A N 1
ATOM 1681 C CA . PRO A 1 227 ? 1.862 -15.631 -9.713 1.00 40.84 227 PRO A CA 1
ATOM 1682 C C . PRO A 1 227 ? 2.326 -14.265 -10.236 1.00 40.84 227 PRO A C 1
ATOM 1684 O O . PRO A 1 227 ? 2.087 -14.008 -11.415 1.00 40.84 227 PRO A O 1
ATOM 1687 N N . PRO A 1 228 ? 2.988 -13.392 -9.448 1.00 42.03 228 PRO A N 1
ATOM 1688 C CA . PRO A 1 228 ? 3.447 -12.092 -9.934 1.00 42.03 228 PRO A CA 1
ATOM 1689 C C . PRO A 1 228 ? 4.376 -12.295 -11.139 1.00 42.03 228 PRO A C 1
ATOM 1691 O O . PRO A 1 228 ? 5.579 -12.506 -11.002 1.00 42.03 228 PRO A O 1
ATOM 1694 N N . HIS A 1 229 ? 3.796 -12.297 -12.339 1.00 33.72 229 HIS A N 1
ATOM 1695 C CA . HIS A 1 229 ? 4.515 -12.440 -13.582 1.00 33.72 229 HIS A CA 1
ATOM 1696 C C . HIS A 1 229 ? 5.240 -11.125 -13.743 1.00 33.72 229 HIS A C 1
ATOM 1698 O O . HIS A 1 229 ? 4.594 -10.091 -13.900 1.00 33.72 229 HIS A O 1
ATOM 1704 N N . LEU A 1 230 ? 6.567 -11.202 -13.612 1.00 45.44 230 LEU A N 1
ATOM 1705 C CA . LEU A 1 230 ? 7.560 -10.341 -14.241 1.00 45.44 230 LEU A CA 1
ATOM 1706 C C . LEU A 1 230 ? 6.889 -9.160 -14.948 1.00 45.44 230 LEU A C 1
ATOM 1708 O O . LEU A 1 230 ? 6.490 -9.289 -16.105 1.00 45.44 230 LEU A O 1
ATOM 1712 N N . GLN A 1 231 ? 6.657 -8.071 -14.212 1.00 60.28 231 GLN A N 1
ATOM 1713 C CA . GLN A 1 231 ? 5.939 -6.916 -14.737 1.00 60.28 231 GLN A CA 1
ATOM 1714 C C . GLN A 1 231 ? 6.711 -6.409 -15.957 1.00 60.28 231 GLN A C 1
ATOM 1716 O O . GLN A 1 231 ? 7.789 -5.829 -15.828 1.00 60.28 231 GLN A O 1
ATOM 1721 N N . LYS A 1 232 ? 6.207 -6.729 -17.152 1.00 71.25 232 LYS A N 1
ATOM 1722 C CA . LYS A 1 232 ? 6.874 -6.409 -18.410 1.00 71.25 232 LYS A CA 1
ATOM 1723 C C . LYS A 1 232 ? 6.908 -4.890 -18.539 1.00 71.25 232 LYS A C 1
ATOM 1725 O O . LYS A 1 232 ? 5.867 -4.232 -18.500 1.00 71.25 232 LYS A O 1
ATOM 1730 N N . THR A 1 233 ? 8.111 -4.335 -18.648 1.00 85.00 233 THR A N 1
ATOM 1731 C CA . THR A 1 233 ? 8.304 -2.922 -18.971 1.00 85.00 233 THR A CA 1
ATOM 1732 C C . THR A 1 233 ? 8.227 -2.758 -20.480 1.00 85.00 233 THR A C 1
ATOM 1734 O O . THR A 1 233 ? 8.945 -3.425 -21.226 1.00 85.00 233 THR A O 1
ATOM 1737 N N . TYR A 1 234 ? 7.381 -1.840 -20.921 1.00 93.38 234 TYR A N 1
ATOM 1738 C CA . TYR A 1 234 ? 7.210 -1.499 -22.322 1.00 93.38 234 TYR A CA 1
ATOM 1739 C C . TYR A 1 234 ? 7.794 -0.118 -22.599 1.00 93.38 234 TYR A C 1
ATOM 1741 O O . TYR A 1 234 ? 7.900 0.727 -21.703 1.00 93.38 234 TYR A O 1
ATOM 1749 N N . THR A 1 235 ? 8.176 0.111 -23.851 1.00 94.50 235 THR A N 1
ATOM 1750 C CA . THR A 1 235 ? 8.509 1.454 -24.328 1.00 94.50 235 THR A CA 1
ATOM 1751 C C . THR A 1 235 ? 7.320 2.008 -25.082 1.00 94.50 235 THR A C 1
ATOM 1753 O O . THR A 1 235 ? 6.782 1.352 -25.970 1.00 94.50 235 THR A O 1
ATOM 1756 N N . VAL A 1 236 ? 6.913 3.219 -24.725 1.00 95.44 236 VAL A N 1
ATOM 1757 C CA . VAL A 1 236 ? 5.911 3.956 -25.486 1.00 95.44 236 VAL A CA 1
ATOM 1758 C C . VAL A 1 236 ? 6.520 4.335 -26.830 1.00 95.44 236 VAL A C 1
ATOM 1760 O O . VAL A 1 236 ? 7.618 4.888 -26.884 1.00 95.44 236 VAL A O 1
ATOM 1763 N N . VAL A 1 237 ? 5.816 4.026 -27.911 1.00 95.44 237 VAL A N 1
ATOM 1764 C CA . VAL A 1 237 ? 6.219 4.325 -29.294 1.00 95.44 237 VAL A CA 1
ATOM 1765 C C . VAL A 1 237 ? 5.303 5.347 -29.957 1.00 95.44 237 VAL A C 1
ATOM 1767 O O . VAL A 1 237 ? 5.676 5.947 -30.960 1.00 95.44 237 VAL A O 1
ATOM 1770 N N . SER A 1 238 ? 4.131 5.600 -29.370 1.00 92.44 238 SER A N 1
ATOM 1771 C CA . SER A 1 238 ? 3.173 6.590 -29.855 1.00 92.44 238 SER A CA 1
ATOM 1772 C C . SER A 1 238 ? 2.627 7.435 -28.709 1.00 92.44 238 SER A C 1
ATOM 1774 O O . SER A 1 238 ? 2.354 6.918 -27.626 1.00 92.44 238 SER A O 1
ATOM 1776 N N . THR A 1 239 ? 2.465 8.737 -28.950 1.00 92.88 239 THR A N 1
ATOM 1777 C CA . THR A 1 239 ? 1.883 9.665 -27.975 1.00 92.88 239 THR A CA 1
ATOM 1778 C C . THR A 1 239 ? 0.406 9.362 -27.779 1.00 92.88 239 THR A C 1
ATOM 1780 O O . THR A 1 239 ? -0.324 9.144 -28.746 1.00 92.88 239 THR A O 1
ATOM 1783 N N . TYR A 1 240 ? -0.055 9.443 -26.536 1.00 93.44 240 TYR A N 1
ATOM 1784 C CA . TYR A 1 240 ? -1.474 9.412 -26.222 1.00 93.44 240 TYR A CA 1
ATOM 1785 C C . TYR A 1 240 ? -1.827 10.539 -25.250 1.00 93.44 240 TYR A C 1
ATOM 1787 O O . TYR A 1 240 ? -1.222 10.682 -24.185 1.00 93.44 240 TYR A O 1
ATOM 1795 N N . THR A 1 241 ? -2.801 11.357 -25.656 1.00 92.44 241 THR A N 1
ATOM 1796 C CA . THR A 1 241 ? -3.292 12.506 -24.891 1.00 92.44 241 THR A CA 1
ATOM 1797 C C . THR A 1 241 ? -4.616 12.141 -24.217 1.00 92.44 241 THR A C 1
ATOM 1799 O O . THR A 1 241 ? -5.566 11.799 -24.927 1.00 92.44 241 THR A O 1
ATOM 1802 N N . PRO A 1 242 ? -4.710 12.236 -22.879 1.00 89.31 242 PRO A N 1
ATOM 1803 C CA . PRO A 1 242 ? -5.928 11.932 -22.141 1.00 89.31 242 PRO A CA 1
ATOM 1804 C C . PRO A 1 242 ? -7.109 12.815 -22.543 1.00 89.31 242 PRO A C 1
ATOM 1806 O O . PRO A 1 242 ? -7.001 14.033 -22.678 1.00 89.31 242 PRO A O 1
ATOM 1809 N N . THR A 1 243 ? -8.262 12.182 -22.663 1.00 75.31 243 THR A N 1
ATOM 1810 C CA . THR A 1 243 ? -9.593 12.777 -22.799 1.00 75.31 243 THR A CA 1
ATOM 1811 C C . THR A 1 243 ? -10.427 12.628 -21.524 1.00 75.31 243 THR A C 1
ATOM 1813 O O . THR A 1 243 ? -11.380 13.383 -21.323 1.00 75.31 243 THR A O 1
ATOM 1816 N N . LEU A 1 244 ? -10.061 11.685 -20.650 1.00 70.94 244 LEU A N 1
ATOM 1817 C CA . LEU A 1 244 ? -10.719 11.389 -19.377 1.00 70.94 244 LEU A CA 1
ATOM 1818 C C . LEU A 1 244 ? -9.725 11.421 -18.205 1.00 70.94 244 LEU A C 1
ATOM 1820 O O . LEU A 1 244 ? -8.516 11.320 -18.381 1.00 70.94 244 LEU A O 1
ATOM 1824 N N . GLY A 1 245 ? -10.239 11.577 -16.982 1.00 67.12 245 GLY A N 1
ATOM 1825 C CA . GLY A 1 245 ? -9.408 11.735 -15.779 1.00 67.12 245 GLY A CA 1
ATOM 1826 C C . GLY A 1 245 ? -8.712 10.457 -15.291 1.00 67.12 245 GLY A C 1
ATOM 1827 O O . GLY A 1 245 ? -7.819 10.539 -14.455 1.00 67.12 245 GLY A O 1
ATOM 1828 N N . ASP A 1 246 ? -9.126 9.288 -15.777 1.00 79.75 246 ASP A N 1
ATOM 1829 C CA . ASP A 1 246 ? -8.509 7.987 -15.500 1.00 79.75 246 ASP A CA 1
ATOM 1830 C C . ASP A 1 246 ? -7.465 7.569 -16.551 1.00 79.75 246 ASP A C 1
ATOM 1832 O O . ASP A 1 246 ? -6.756 6.576 -16.358 1.00 79.75 246 ASP A O 1
ATOM 1836 N N . GLU A 1 247 ? -7.343 8.329 -17.640 1.00 89.31 247 GLU A N 1
ATOM 1837 C CA . GLU A 1 247 ? -6.409 8.081 -18.736 1.00 89.31 247 GLU A CA 1
ATOM 1838 C C . GLU A 1 247 ? -5.002 8.616 -18.418 1.00 89.31 247 GLU A C 1
ATOM 1840 O O . GLU A 1 247 ? -4.821 9.650 -17.773 1.00 89.31 247 GLU A O 1
ATOM 1845 N N . LEU A 1 248 ? -3.981 7.886 -18.866 1.00 91.00 248 LEU A N 1
ATOM 1846 C CA . LEU A 1 248 ? -2.575 8.191 -18.620 1.00 91.00 248 LEU A CA 1
ATOM 1847 C C . LEU A 1 248 ? -1.955 8.880 -19.833 1.00 91.00 248 LEU A C 1
ATOM 1849 O O . LEU A 1 248 ? -1.929 8.314 -20.922 1.00 91.00 248 LEU A O 1
ATOM 1853 N N . GLU A 1 249 ? -1.396 10.071 -19.629 1.00 93.25 249 GLU A N 1
ATOM 1854 C CA . GLU A 1 249 ? -0.597 10.742 -20.655 1.00 93.25 249 GLU A CA 1
ATOM 1855 C C . GLU A 1 249 ? 0.739 10.011 -20.853 1.00 93.25 249 GLU A C 1
ATOM 1857 O O . GLU A 1 249 ? 1.485 9.778 -19.893 1.00 93.25 249 GLU A O 1
ATOM 1862 N N . ILE A 1 250 ? 1.049 9.658 -22.102 1.00 95.81 250 ILE A N 1
ATOM 1863 C CA . ILE A 1 250 ? 2.279 8.947 -22.471 1.00 95.81 250 ILE A CA 1
ATOM 1864 C C . ILE A 1 250 ? 2.895 9.543 -23.738 1.00 95.81 250 ILE A C 1
ATOM 1866 O O . ILE A 1 250 ? 2.181 9.924 -24.667 1.00 95.81 250 ILE A O 1
ATOM 1870 N N . TYR A 1 251 ? 4.226 9.597 -23.779 1.00 94.75 251 TYR A N 1
ATOM 1871 C CA . TYR A 1 251 ? 5.007 10.088 -24.917 1.00 94.75 251 TYR A CA 1
ATOM 1872 C C . TYR A 1 251 ? 6.018 9.038 -25.388 1.00 94.75 251 TYR A C 1
ATOM 1874 O O . TYR A 1 251 ? 6.522 8.271 -24.564 1.00 94.75 251 TYR A O 1
ATOM 1882 N N . PRO A 1 252 ? 6.373 9.012 -26.687 1.00 96.56 252 PRO A N 1
ATOM 1883 C CA . PRO A 1 252 ? 7.408 8.131 -27.201 1.00 96.56 252 PRO A CA 1
ATOM 1884 C C . PRO A 1 252 ? 8.693 8.202 -26.369 1.00 96.56 252 PRO A C 1
ATOM 1886 O O . PRO A 1 252 ? 9.201 9.283 -26.076 1.00 96.56 252 PRO A O 1
ATOM 1889 N N . GLY A 1 253 ? 9.214 7.037 -25.988 1.00 89.81 253 GLY A N 1
ATOM 1890 C CA . GLY A 1 253 ? 10.388 6.890 -25.129 1.00 89.81 253 GLY A CA 1
ATOM 1891 C C . GLY A 1 253 ? 10.074 6.633 -23.653 1.00 89.81 253 GLY A C 1
ATOM 1892 O O . GLY A 1 253 ? 10.905 6.002 -22.983 1.00 89.81 253 GLY A O 1
ATOM 1893 N N . ASP A 1 254 ? 8.885 7.017 -23.170 1.00 94.69 254 ASP A N 1
ATOM 1894 C CA . ASP A 1 254 ? 8.443 6.725 -21.803 1.00 94.69 254 ASP A CA 1
ATOM 1895 C C . ASP A 1 254 ? 8.520 5.220 -21.520 1.00 94.69 254 ASP A C 1
ATOM 1897 O O . ASP A 1 254 ? 8.284 4.369 -22.388 1.00 94.69 254 ASP A O 1
ATOM 1901 N N . LYS A 1 255 ? 8.878 4.886 -20.280 1.00 93.94 255 LYS A N 1
ATOM 1902 C CA . LYS A 1 255 ? 8.886 3.512 -19.781 1.00 93.94 255 LYS A CA 1
ATOM 1903 C C . LYS A 1 255 ? 7.622 3.295 -18.976 1.00 93.94 255 LYS A C 1
ATOM 1905 O O . LYS A 1 255 ? 7.386 3.993 -17.992 1.00 93.94 255 LYS A O 1
ATOM 1910 N N . VAL A 1 256 ? 6.810 2.335 -19.404 1.00 93.31 256 VAL A N 1
ATOM 1911 C CA . VAL A 1 256 ? 5.532 2.042 -18.759 1.00 93.31 256 VAL A CA 1
ATOM 1912 C C . VAL A 1 256 ? 5.462 0.589 -18.325 1.00 93.31 256 VAL A C 1
ATOM 1914 O O . VAL A 1 256 ? 5.902 -0.319 -19.030 1.00 93.31 256 VAL A O 1
ATOM 1917 N N . THR A 1 257 ? 4.886 0.375 -17.153 1.00 90.50 257 THR A N 1
ATOM 1918 C CA . THR A 1 257 ? 4.612 -0.953 -16.612 1.00 90.50 257 THR A CA 1
ATOM 1919 C C . THR A 1 257 ? 3.144 -1.276 -16.846 1.00 90.50 257 THR A C 1
ATOM 1921 O O . THR A 1 257 ? 2.282 -0.550 -16.350 1.00 90.50 257 THR A O 1
ATOM 1924 N N . VAL A 1 258 ? 2.841 -2.348 -17.583 1.00 89.00 258 VAL A N 1
ATOM 1925 C CA . VAL A 1 258 ? 1.455 -2.811 -17.782 1.00 89.00 258 VAL A CA 1
ATOM 1926 C C . VAL A 1 258 ? 1.044 -3.692 -16.601 1.00 89.00 258 VAL A C 1
ATOM 1928 O O . VAL A 1 258 ? 1.723 -4.664 -16.277 1.00 89.00 258 VAL A O 1
ATOM 1931 N N . ILE A 1 259 ? -0.058 -3.330 -15.942 1.00 84.31 259 ILE A N 1
ATOM 1932 C CA . ILE A 1 259 ? -0.605 -4.015 -14.759 1.00 84.31 259 ILE A CA 1
ATOM 1933 C C . ILE A 1 259 ? -1.783 -4.907 -15.150 1.00 84.31 259 ILE A C 1
ATOM 1935 O O . ILE A 1 259 ? -1.895 -6.029 -14.665 1.00 84.31 259 ILE A O 1
ATOM 1939 N N . VAL A 1 260 ? -2.678 -4.393 -15.997 1.00 83.38 260 VAL A N 1
ATOM 1940 C CA . VAL A 1 260 ? -3.876 -5.101 -16.462 1.00 83.38 260 VAL A CA 1
ATOM 1941 C C . VAL A 1 260 ? -4.023 -4.862 -17.953 1.00 83.38 260 VAL A C 1
ATOM 1943 O O . VAL A 1 260 ? -3.916 -3.722 -18.403 1.00 83.38 260 VAL A O 1
ATOM 1946 N N . GLU A 1 261 ? -4.301 -5.923 -18.699 1.00 85.94 261 GLU A N 1
ATOM 1947 C CA . GLU A 1 261 ? -4.762 -5.832 -20.079 1.00 85.94 261 GLU A CA 1
ATOM 1948 C C . GLU A 1 261 ? -6.259 -6.118 -20.122 1.00 85.94 261 GLU A C 1
ATOM 1950 O O . GLU A 1 261 ? -6.729 -7.085 -19.518 1.00 85.94 261 GLU A O 1
ATOM 1955 N N . TYR A 1 262 ? -7.000 -5.264 -20.815 1.00 82.69 262 TYR A N 1
ATOM 1956 C CA . TYR A 1 262 ? -8.420 -5.443 -21.071 1.00 82.69 262 TYR A CA 1
ATOM 1957 C C . TYR A 1 262 ? -8.620 -6.053 -22.466 1.00 82.69 262 TYR A C 1
ATOM 1959 O O . TYR A 1 262 ? -7.779 -5.917 -23.358 1.00 82.69 262 TYR A O 1
ATOM 1967 N N . ASP A 1 263 ? -9.741 -6.739 -22.662 1.00 84.25 263 ASP A N 1
ATOM 1968 C CA . ASP A 1 263 ? -10.107 -7.403 -23.920 1.00 84.25 263 ASP A CA 1
ATOM 1969 C C . ASP A 1 263 ? -10.480 -6.422 -25.047 1.00 84.25 263 ASP A C 1
ATOM 1971 O O . ASP A 1 263 ? -10.495 -6.793 -26.219 1.00 84.25 263 ASP A O 1
ATOM 1975 N N . ASP A 1 264 ? -10.717 -5.154 -24.712 1.00 77.38 264 ASP A N 1
ATOM 1976 C CA . ASP A 1 264 ? -11.035 -4.066 -25.640 1.00 77.38 264 ASP A CA 1
ATOM 1977 C C . ASP A 1 264 ? -9.798 -3.329 -26.194 1.00 77.38 264 ASP A C 1
ATOM 1979 O O . ASP A 1 264 ? -9.929 -2.315 -26.887 1.00 77.38 264 ASP A O 1
ATOM 1983 N N . GLY A 1 265 ? -8.593 -3.836 -25.913 1.00 87.81 265 GLY A N 1
ATOM 1984 C CA . GLY A 1 265 ? -7.331 -3.283 -26.412 1.00 87.81 265 GLY A CA 1
ATOM 1985 C C . GLY A 1 265 ? -6.759 -2.140 -25.568 1.00 87.81 265 GLY A C 1
ATOM 1986 O O . GLY A 1 265 ? -5.766 -1.523 -25.972 1.00 87.81 265 GLY A O 1
ATOM 1987 N N . TRP A 1 266 ? -7.342 -1.867 -24.401 1.00 92.12 266 TRP A N 1
ATOM 1988 C CA . TRP A 1 266 ? -6.789 -0.948 -23.410 1.00 92.12 266 TRP A CA 1
ATOM 1989 C C . TRP A 1 266 ? -5.926 -1.668 -22.385 1.00 92.12 266 TRP A C 1
ATOM 1991 O O . TRP A 1 266 ? -6.086 -2.858 -22.114 1.00 92.12 266 TRP A O 1
ATOM 2001 N N . VAL A 1 267 ? -5.024 -0.916 -21.764 1.00 91.75 267 VAL A N 1
ATOM 2002 C CA . VAL A 1 267 ? -4.230 -1.392 -20.635 1.00 91.75 267 VAL A CA 1
ATOM 2003 C C . VAL A 1 267 ? -4.277 -0.398 -19.486 1.00 91.75 267 VAL A C 1
ATOM 2005 O O . VAL A 1 267 ? -4.343 0.812 -19.696 1.00 91.75 267 VAL A O 1
ATOM 2008 N N . GLN A 1 268 ? -4.217 -0.907 -18.258 1.00 90.06 268 GLN A N 1
ATOM 2009 C CA . GLN A 1 268 ? -3.911 -0.115 -17.074 1.00 90.06 268 GLN A CA 1
ATOM 2010 C C . GLN A 1 268 ? -2.423 -0.245 -16.770 1.00 90.06 268 GLN A C 1
ATOM 2012 O O . GLN A 1 268 ? -1.919 -1.360 -16.625 1.00 90.06 268 GLN A O 1
ATOM 2017 N N . GLY A 1 269 ? -1.728 0.879 -16.616 1.00 91.38 269 GLY A N 1
ATOM 2018 C CA . GLY A 1 269 ? -0.295 0.879 -16.353 1.00 91.38 269 GLY A CA 1
ATOM 2019 C C . GLY A 1 269 ? 0.195 2.060 -15.525 1.00 91.38 269 GLY A C 1
ATOM 2020 O O . GLY A 1 269 ? -0.581 2.923 -15.112 1.00 91.38 269 GLY A O 1
ATOM 2021 N N . ILE A 1 270 ? 1.497 2.055 -15.248 1.00 88.94 270 ILE A N 1
ATOM 2022 C CA . ILE A 1 270 ? 2.216 3.115 -14.532 1.00 88.94 270 ILE A CA 1
ATOM 2023 C C . ILE A 1 270 ? 3.279 3.687 -15.464 1.00 88.94 270 ILE A C 1
ATOM 2025 O O . ILE A 1 270 ? 4.079 2.926 -16.004 1.00 88.94 270 ILE A O 1
ATOM 2029 N N . ASN A 1 271 ? 3.312 5.011 -15.628 1.00 92.50 271 ASN A N 1
ATOM 2030 C CA . ASN A 1 271 ? 4.393 5.697 -16.332 1.00 92.50 271 ASN A CA 1
ATOM 2031 C C . ASN A 1 271 ? 5.568 5.924 -15.378 1.00 92.50 271 ASN A C 1
ATOM 2033 O O . ASN A 1 271 ? 5.541 6.825 -14.541 1.00 92.50 271 ASN A O 1
ATOM 2037 N N . GLU A 1 272 ? 6.603 5.098 -15.503 1.00 88.00 272 GLU A N 1
ATOM 2038 C CA . GLU A 1 272 ? 7.796 5.125 -14.654 1.00 88.00 272 GLU A CA 1
ATOM 2039 C C . GLU A 1 272 ? 8.645 6.382 -14.891 1.00 88.00 272 GLU A C 1
ATOM 2041 O O . GLU A 1 272 ? 9.334 6.847 -13.984 1.00 88.00 272 GLU A O 1
ATOM 2046 N N . THR A 1 273 ? 8.580 6.955 -16.096 1.00 87.31 273 THR A N 1
ATOM 2047 C CA . THR A 1 273 ? 9.371 8.125 -16.502 1.00 87.31 273 THR A CA 1
ATOM 2048 C C . THR A 1 273 ? 8.736 9.437 -16.042 1.00 87.31 273 THR A C 1
ATOM 2050 O O . THR A 1 273 ? 9.441 10.358 -15.631 1.00 87.31 273 THR A O 1
ATOM 2053 N N . ARG A 1 274 ? 7.402 9.526 -16.047 1.00 79.00 274 ARG A N 1
ATOM 2054 C CA . ARG A 1 274 ? 6.645 10.747 -15.721 1.00 79.00 274 ARG A CA 1
ATOM 2055 C C . ARG A 1 274 ? 6.003 10.664 -14.338 1.00 79.00 274 ARG A C 1
ATOM 2057 O O . ARG A 1 274 ? 4.791 10.755 -14.187 1.00 79.00 274 ARG A O 1
ATOM 2064 N N . GLY A 1 275 ? 6.832 10.481 -13.310 1.00 73.44 275 GLY A N 1
ATOM 2065 C CA . GLY A 1 275 ? 6.402 10.601 -11.911 1.00 73.44 275 GLY A CA 1
ATOM 2066 C C . GLY A 1 275 ? 5.605 9.415 -11.357 1.00 73.44 275 GLY A C 1
ATOM 2067 O O . GLY A 1 275 ? 4.892 9.590 -10.373 1.00 73.44 275 GLY A O 1
ATOM 2068 N N . ARG A 1 276 ? 5.723 8.219 -11.957 1.00 81.94 276 ARG A N 1
ATOM 2069 C CA . ARG A 1 276 ? 5.032 6.983 -11.526 1.00 81.94 276 ARG A CA 1
ATOM 2070 C C . ARG A 1 276 ? 3.510 7.138 -11.459 1.00 81.94 276 ARG A C 1
ATOM 2072 O O . ARG A 1 276 ? 2.847 6.541 -10.611 1.00 81.94 276 ARG A O 1
ATOM 2079 N N . VAL A 1 277 ? 2.952 7.942 -12.363 1.00 79.44 277 VAL A N 1
ATOM 2080 C CA . VAL A 1 277 ? 1.508 8.175 -12.453 1.00 79.44 277 VAL A CA 1
ATOM 2081 C C . VAL A 1 277 ? 0.830 6.938 -13.039 1.00 79.44 277 VAL A C 1
ATOM 2083 O O . VAL A 1 277 ? 1.312 6.350 -14.008 1.00 79.44 277 VAL A O 1
ATOM 2086 N N . LYS A 1 278 ? -0.285 6.534 -12.426 1.00 88.12 278 LYS A N 1
ATOM 2087 C CA . LYS A 1 278 ? -1.105 5.395 -12.845 1.00 88.12 278 LYS A CA 1
ATOM 2088 C C . LYS A 1 278 ? -2.306 5.878 -13.654 1.00 88.12 278 LYS A C 1
ATOM 2090 O O . LYS A 1 278 ? -2.958 6.835 -13.251 1.00 88.12 278 LYS A O 1
ATOM 2095 N N . GLY A 1 279 ? -2.647 5.158 -14.716 1.00 88.31 279 GLY A N 1
ATOM 2096 C CA . GLY A 1 279 ? -3.871 5.382 -15.488 1.00 88.31 279 GLY A CA 1
ATOM 2097 C C . GLY A 1 279 ? -4.037 4.345 -16.597 1.00 88.31 279 GLY A C 1
ATOM 2098 O O . GLY A 1 279 ? -3.335 3.329 -16.602 1.00 88.31 279 GLY A O 1
ATOM 2099 N N . VAL A 1 280 ? -4.978 4.582 -17.509 1.00 90.19 280 VAL A N 1
ATOM 2100 C CA . VAL A 1 280 ? -5.244 3.703 -18.661 1.00 90.19 280 VAL A CA 1
ATOM 2101 C C . VAL A 1 280 ? -4.800 4.326 -19.984 1.00 90.19 280 VAL A C 1
ATOM 2103 O O . VAL A 1 280 ? -4.871 5.538 -20.156 1.00 90.19 280 VAL A O 1
ATOM 2106 N N . PHE A 1 281 ? -4.331 3.507 -20.923 1.00 95.81 281 PHE A N 1
ATOM 2107 C CA . PHE A 1 281 ? -3.936 3.942 -22.268 1.00 95.81 281 PHE A CA 1
ATOM 2108 C C . PHE A 1 281 ? -4.084 2.788 -23.284 1.00 95.81 281 PHE A C 1
ATOM 2110 O O . PHE A 1 281 ? -4.198 1.628 -22.875 1.00 95.81 281 PHE A O 1
ATOM 2117 N N . PRO A 1 282 ? -4.108 3.054 -24.603 1.00 95.69 282 PRO A N 1
ATOM 2118 C CA . PRO A 1 282 ? -4.239 2.002 -25.611 1.00 95.69 282 PRO A CA 1
ATOM 2119 C C . PRO A 1 282 ? -2.995 1.106 -25.697 1.00 95.69 282 PRO A C 1
ATOM 2121 O O . PRO A 1 282 ? -1.868 1.597 -25.768 1.00 95.69 282 PRO A O 1
ATOM 2124 N N . LYS A 1 283 ? -3.181 -0.217 -25.787 1.00 93.56 283 LYS A N 1
ATOM 2125 C CA . LYS A 1 283 ? -2.067 -1.183 -25.851 1.00 93.56 283 LYS A CA 1
ATOM 2126 C C . LYS A 1 283 ? -1.133 -0.952 -27.044 1.00 93.56 283 LYS A C 1
ATOM 2128 O O . LYS A 1 283 ? 0.067 -1.156 -26.936 1.00 93.56 283 LYS A O 1
ATOM 2133 N N . HIS A 1 284 ? -1.667 -0.510 -28.180 1.00 93.12 284 HIS A N 1
ATOM 2134 C CA . HIS A 1 284 ? -0.877 -0.292 -29.396 1.00 93.12 284 HIS A CA 1
ATOM 2135 C C . HIS A 1 284 ? 0.076 0.914 -29.306 1.00 93.12 284 HIS A C 1
ATOM 2137 O O . HIS A 1 284 ? 0.895 1.106 -30.199 1.00 93.12 284 HIS A O 1
ATOM 2143 N N . CYS A 1 285 ? -0.019 1.737 -28.255 1.00 93.00 285 CYS A N 1
ATOM 2144 C CA . CYS A 1 285 ? 0.920 2.833 -28.027 1.00 93.00 285 CYS A CA 1
ATOM 2145 C C . CYS A 1 285 ? 2.275 2.349 -27.498 1.00 93.00 285 CYS A C 1
ATOM 2147 O O . CYS A 1 285 ? 3.188 3.164 -27.360 1.00 93.00 285 CYS A O 1
ATOM 2149 N N . VAL A 1 286 ? 2.410 1.060 -27.169 1.00 93.94 286 VAL A N 1
ATOM 2150 C CA . VAL A 1 286 ? 3.595 0.500 -26.524 1.00 93.94 286 VAL A CA 1
ATOM 2151 C C . VAL A 1 286 ? 4.119 -0.746 -27.227 1.00 93.94 286 VAL A C 1
ATOM 2153 O O . VAL A 1 286 ? 3.357 -1.542 -27.766 1.00 93.94 286 VAL A O 1
ATOM 2156 N N . GLU A 1 287 ? 5.433 -0.940 -27.153 1.00 90.69 287 GLU A N 1
ATOM 2157 C CA . GLU A 1 287 ? 6.127 -2.130 -27.645 1.00 90.69 287 GLU A CA 1
ATOM 2158 C C . GLU A 1 287 ? 6.902 -2.810 -26.512 1.00 90.69 287 GLU A C 1
ATOM 2160 O O . GLU A 1 287 ? 7.464 -2.154 -25.623 1.00 90.69 287 GLU A O 1
ATOM 2165 N N . GLU A 1 288 ? 6.899 -4.147 -26.513 1.00 83.19 288 GLU A N 1
ATOM 2166 C CA . GLU A 1 288 ? 7.627 -4.941 -25.523 1.00 83.19 288 GLU A CA 1
ATOM 2167 C C . GLU A 1 288 ? 9.129 -4.784 -25.763 1.00 83.19 288 GLU A C 1
ATOM 2169 O O . GLU A 1 288 ? 9.626 -5.023 -26.863 1.00 83.19 288 GLU A O 1
ATOM 2174 N N . VAL A 1 289 ? 9.877 -4.404 -24.725 1.00 66.81 289 VAL A N 1
ATOM 2175 C CA . VAL A 1 289 ? 11.337 -4.349 -24.822 1.00 66.81 289 VAL A CA 1
ATOM 2176 C C . VAL A 1 289 ? 11.874 -5.775 -24.716 1.00 66.81 289 VAL A C 1
ATOM 2178 O O . VAL A 1 289 ? 12.238 -6.244 -23.636 1.00 66.81 289 VAL A O 1
ATOM 2181 N N . SER A 1 290 ? 11.939 -6.486 -25.841 1.00 52.69 290 SER A N 1
ATOM 2182 C CA . SER A 1 290 ? 12.724 -7.714 -25.935 1.00 52.69 290 SER A CA 1
ATOM 2183 C C . SER A 1 290 ? 14.196 -7.354 -25.734 1.00 52.69 290 SER A C 1
ATOM 2185 O O . SER A 1 290 ? 14.794 -6.662 -26.559 1.00 52.69 290 SER A O 1
ATOM 2187 N N . ARG A 1 291 ? 14.797 -7.790 -24.620 1.00 41.50 291 ARG A N 1
ATOM 2188 C CA . ARG A 1 291 ? 16.254 -7.701 -24.443 1.00 41.50 291 ARG A CA 1
ATOM 2189 C C . ARG A 1 291 ? 16.905 -8.451 -25.606 1.00 41.50 291 ARG A C 1
ATOM 2191 O O . ARG A 1 291 ? 16.594 -9.623 -25.795 1.00 41.50 291 ARG A O 1
ATOM 2198 N N . CYS A 1 292 ? 17.768 -7.778 -26.371 1.00 32.66 292 CYS A N 1
ATOM 2199 C CA . CYS A 1 292 ? 18.475 -8.356 -27.514 1.00 32.66 292 CYS A CA 1
ATOM 2200 C C . CYS A 1 292 ? 19.081 -9.722 -27.169 1.00 32.66 292 CYS A C 1
ATOM 2202 O O . CYS A 1 292 ? 20.062 -9.806 -26.429 1.00 32.66 292 CYS A O 1
ATOM 2204 N N . THR A 1 293 ? 18.541 -10.785 -27.759 1.00 40.53 293 THR A N 1
ATOM 2205 C CA . THR A 1 293 ? 19.324 -11.979 -28.062 1.00 40.53 293 THR A CA 1
ATOM 2206 C C . THR A 1 293 ? 20.249 -11.592 -29.215 1.00 40.53 293 THR A C 1
ATOM 2208 O O . THR A 1 293 ? 19.782 -11.154 -30.265 1.00 40.53 293 THR A O 1
ATOM 2211 N N . SER A 1 294 ? 21.561 -11.644 -28.981 1.00 45.59 294 SER A N 1
ATOM 2212 C CA . SER A 1 294 ? 22.583 -11.375 -30.001 1.00 45.59 294 SER A CA 1
ATOM 2213 C C . SER A 1 294 ? 22.366 -12.269 -31.231 1.00 45.59 294 SER A C 1
ATOM 2215 O O . SER A 1 294 ? 22.045 -13.443 -31.042 1.00 45.59 294 SER A O 1
ATOM 2217 N N . PRO A 1 295 ? 22.569 -11.773 -32.467 1.00 49.50 295 PRO A N 1
ATOM 2218 C CA . PRO A 1 295 ? 22.527 -12.620 -33.650 1.00 49.50 295 PRO A CA 1
ATOM 2219 C C . PRO A 1 295 ? 23.665 -13.651 -33.616 1.00 49.50 295 PRO A C 1
ATOM 2221 O O . PRO A 1 295 ? 24.808 -13.335 -33.278 1.00 49.50 295 PRO A O 1
ATOM 2224 N N . GLU A 1 296 ? 23.304 -14.889 -33.939 1.00 50.38 296 GLU A N 1
ATOM 2225 C CA . GLU A 1 296 ? 24.176 -16.055 -34.078 1.00 50.38 296 GLU A CA 1
ATOM 2226 C C . GLU A 1 296 ? 25.192 -15.843 -35.219 1.00 50.38 296 GLU A C 1
ATOM 2228 O O . GLU A 1 296 ? 24.808 -15.337 -36.278 1.00 50.38 296 GLU A O 1
ATOM 2233 N N . PRO A 1 297 ? 26.485 -16.179 -35.045 1.00 53.53 297 PRO A N 1
ATOM 2234 C CA . PRO A 1 297 ? 27.467 -16.005 -36.104 1.00 53.53 297 PRO A CA 1
ATOM 2235 C C . PRO A 1 297 ? 27.281 -17.078 -37.182 1.00 53.53 297 PRO A C 1
ATOM 2237 O O . PRO A 1 297 ? 27.396 -18.275 -36.923 1.00 53.53 297 PRO A O 1
ATOM 2240 N N . THR A 1 298 ? 27.013 -16.622 -38.405 1.00 57.69 298 THR A N 1
ATOM 2241 C CA . THR A 1 298 ? 26.949 -17.427 -39.628 1.00 57.69 298 THR A CA 1
ATOM 2242 C C . THR A 1 298 ? 28.221 -18.257 -39.799 1.00 57.69 298 THR A C 1
ATOM 2244 O O . THR A 1 298 ? 29.319 -17.712 -39.897 1.00 57.69 298 THR A O 1
ATOM 2247 N N . ASN A 1 299 ? 28.059 -19.578 -39.849 1.00 47.56 299 ASN A N 1
ATOM 2248 C CA . ASN A 1 299 ? 29.109 -20.533 -40.184 1.00 47.56 299 ASN A CA 1
ATOM 2249 C C . ASN A 1 299 ? 29.312 -20.538 -41.712 1.00 47.56 299 ASN A C 1
ATOM 2251 O O . ASN A 1 299 ? 28.376 -20.869 -42.443 1.00 47.56 299 ASN A O 1
ATOM 2255 N N . LEU A 1 300 ? 30.504 -20.149 -42.173 1.00 44.88 300 LEU A N 1
ATOM 2256 C CA . LEU A 1 300 ? 31.061 -20.420 -43.504 1.00 44.88 300 LEU A CA 1
ATOM 2257 C C . LEU A 1 300 ? 32.564 -20.669 -43.358 1.00 44.88 300 LEU A C 1
ATOM 2259 O O . LEU A 1 300 ? 33.211 -19.877 -42.634 1.00 44.88 300 LEU A O 1
#

pLDDT: mean 70.82, std 23.4, range [28.3, 97.19]

Secondary structure (DSSP, 8-state):
-------------------------PPPEEEGGGB-SSEEETTEEEEEEE-TTTTT--EEEBSS--SS-SEEEEEGGGSPPEEEEETTEEEEPPS-EE-SSS-EEEEEEE-TTS-EEEEETTTTEEEEEEEE---TTS--------------------------------------SSHHHHHHHHHHHHHHHHHHHHHHHHTTTTSS----------------PPP-----EEEE-S-B--SSTTBPPB-TT-EEEEEEE-TTSEEEEEETTTTTEEEEEEGGGEEE----PPPPPPP-

Sequence (300 aa):
MKLYLHSLSVTALVLISTNISPLIAVNPTVRFSECASSYLYKGVQYQGCTEADNQGKPWCFLQRATVQDNWGYCQTDTVPLRVGSYNGQQVDCDVTSDAGNGTLVYGCFATSDKTFSCFSSKVNALVTCTGTKSDPSLPKKPLSANPSDSSVSSETSKEKVNNGGNPANGISTGVIGGVVAVVVVGVAGLAMLMYRRNQKKNAMMRLSHSHGMGLEPSMFEDAKMPPPHLQKTYTVVSTYTPTLGDELEIYPGDKVTVIVEYDDGWVQGINETRGRVKGVFPKHCVEEVSRCTSPEPTNL

=== Feature glossary ===
The record interleaves many kinds of information about one protein. Here is each kind framed as the question it answers.

Q: What does the local fold look like, residue by residue?
A: A 3Di character summarizes, for each residue, the relative orientation of the Cα frame of its nearest spatial neighbor. Because it encodes fold topology rather than chemistry, 3Di alignments detect remote structural similarity that sequence alignment misses.

Q: Which residues are in helices, strands, or loops?
A: Secondary structure is the local, repeating backbone conformation. DSSP classifies it into eight states by reading the hydrogen-bond network: three helix types (H, G, I), two β types (E, B), two non-regular types (T, S), and unstructured coil (-).

Q: How big and how compact is the whole molecule?
A: Three whole-structure scalars: the radius of gyration (RMS distance of Cα from centroid, in Å), the count of Cα–Cα contacts (pairs closer than 8 Å and separated by more than four residues in sequence — i.e. tertiary, not local, contacts), and the bounding-box dimensions. Together they distinguish compact globular folds from extended fibres or disordered chains.

Q: How confident is the AlphaFold model at each residue?
A: For AlphaFold models, the B-factor field carries pLDDT — the model's own estimate of local accuracy on a 0–100 scale. Regions with pLDDT<50 should be treated as essentially unmodeled; they often correspond to intrinsically disordered segments.

Q: What family and function is it annotated with?
A: Functional annotations link the protein to curated databases. InterPro entries identify conserved domains and families by matching the sequence against member-database signatures (Pfam, PROSITE, CDD, …). Gene Ontology (GO) terms describe molecular function, biological process, and cellular component in a controlled vocabulary. CATH places the structure in a hierarchical fold classification (Class/Architecture/Topology/Homologous-superfamily). The organism is the source species.

Q: What known structures does this most resemble?
A: Nearest PDB neighbors are the top structural matches found by Foldseek when searching this structure against the entire Protein Data Bank. Each hit reports a TM-score (0 to 1; >0.5 almost always implies the same fold) and an E-value. These are *structural* homologs — they may share no detectable sequence similarity.

Q: Which residues are buried vs exposed?
A: Solvent-accessible surface area (SASA) is the area in Å² traced out by the centre of a 1.4 Å probe sphere (a water molecule) rolled over the protein's van der Waals surface (Shrake–Rupley / Lee–Richards construction). Buried residues have near-zero SASA; fully exposed residues can exceed 200 Å². The total SASA scales roughly with the number of surface residues.

Q: What are the backbone torsion angles?
A: φ (phi) and ψ (psi) are the two rotatable backbone dihedrals per residue: φ is the C(i-1)–N–Cα–C torsion, ψ is the N–Cα–C–N(i+1) torsion, both in degrees on (−180°, 180°]. α-helical residues cluster near (−60°, −45°); β-strand residues near (−120°, +130°). A Ramachandran plot is simply a scatter of (φ, ψ) for every residue.

Q: Are the domains correctly placed relative to each other?
A: Predicted aligned error is AlphaFold's pairwise confidence. Unlike pLDDT (per-residue), PAE is per-residue-pair and captures whether two parts of the structure are correctly placed relative to each other. Units are ångströms of expected positional error.

Q: What if only a Cα trace is available?
A: P-SEA three-state annotation labels each residue as helix, strand, or coil based purely on the geometry of the Cα trace. It serves as a fallback when the full backbone (and thus DSSP) is unavailable.

Q: What is the amino-acid chain?
A: This is the polypeptide sequence — one letter per residue, N-terminus first. Length ranges from a few dozen residues for small domains to over a thousand for large multi-domain proteins.

Q: What do the rendered images show?
A: The six renders are orthographic views along the three Cartesian axes in both directions. Representation (cartoon, sticks, or surface) and color scheme (sequence-rainbow or by-chain) vary across proteins so the training set covers all the common visualization conventions.

Q: What do the diagnostic plots show?
A: Plot images: a contact map (which residues are close in 3D, as an N×N binary image), a Ramachandran scatter (backbone torsion angles, revealing secondary-structure composition at a glance), and — for AlphaFold structures — a PAE heatmap (pairwise prediction confidence).

Q: How mobile is each atom in the crystal?
A: B-factor (Debye–Waller factor) reflects atomic displacement in the crystal lattice. It is an experimental observable (units Å²), not a prediction; low values mean the atom is pinned down, high values mean it moves or is heterogeneous across the crystal.

Q: Where is each backbone atom in 3D?
A: The mmCIF table is the protein's shape written out atom by atom. For each backbone N, Cα, C, and carbonyl O, it records an (x, y, z) coordinate triple in Å plus the residue type, chain letter, and residue number.